Protein AF-A0ABD7AVU8-F1 (afdb_monomer)

Solvent-accessible surface area (backbone atoms only — not comparable to full-atom values): 19291 Å² total; per-residue (Å²): 114,74,69,58,55,59,54,58,74,68,56,84,76,61,72,74,58,66,81,68,59,53,64,67,57,52,52,51,48,46,52,51,54,51,50,52,52,50,52,49,51,51,55,48,56,57,57,68,72,51,60,75,71,64,66,65,77,50,61,70,54,58,58,52,52,50,51,51,48,51,49,51,50,49,52,47,54,50,46,51,51,51,51,50,52,53,51,53,50,51,53,48,51,52,51,52,51,51,50,53,50,52,53,48,51,54,52,49,52,53,51,52,51,52,50,52,52,52,51,53,51,50,54,50,51,52,52,49,52,52,51,49,53,51,49,50,53,48,49,53,53,48,53,52,62,74,65,59,68,50,74,69,57,50,52,51,51,51,50,50,53,48,52,53,48,53,51,48,52,52,50,51,52,50,49,51,51,50,50,52,52,52,50,52,53,51,53,51,50,52,50,52,51,49,52,54,49,52,52,50,50,53,51,49,52,53,50,50,52,51,50,51,53,52,51,51,56,49,50,52,54,50,51,53,52,50,53,52,50,50,52,51,54,51,50,50,51,52,51,50,52,49,53,52,49,54,50,51,51,52,51,50,53,52,53,52,50,54,51,51,51,52,49,51,53,50,52,50,51,52,50,54,53,49,51,54,51,50,52,52,52,49,50,54,49,49,56,50,50,49,56,48,49,55,50,51,51,53,49,49,51,52,52,50,54,51,49,51,52,51,51,51,53,53,50,52,54,50,52,55,50,51,55,50,52,56,54,55,60,60,57,60,69,71,63,75,81,71,88,74,92,89,89,84,84,88,89,87,85,135

Sequence (350 aa):
MSKVIAQLASTVPSEDLLAQIDIAEVYKKFHSTFKRLDDFKQVRDEHEQRSFLGRLFNHGELKNAQLDAQEVQAEFAKTLAQLMVISSLQAQQLTEQQGQLADQQKALDVKAEELAQQNILLEQHQAEIKHQAAHLRQYVTDLLKVQGLTDEHGEILISIAKEVMETRDSLLADFDNRMHQVQGVLDEQQQLLREVLDEQASSLEQRLTQLQQVVDSTLEKRLQTVEQGLLTTFNEQSSEATRQIERLDADLVLQAQQQEDKLRDLDRQLSELREVLTEQAQTLLNERNERQLERAEHQAGLHALRNEQSNGEIRLRREQRRLLVGLYGLALVFIGTIAGLTFWSHQSLF

Radius of gyration: 78.39 Å; Cα contacts (8 Å, |Δi|>4): 19; chains: 1; bounding box: 146×74×266 Å

Secondary structure (DSSP, 8-state):
-HHHHHHHTTS---HHHHTT--HHHHHHHHHHHHHHHHHHHHHHHHHHTS-TTHHHHTTTHHHHHHHHHHHHHHHHHHHHHHHHHHHHHHHHHHHHHHHHHHHHHHHHHHHHHHHHHHHHHHHHHHHHHHHHHHHHHHHHHHHHHHTT--HHHHHHHHHHHHHHHHHHHHHHHHHHHHHHHHHHHHHHHHHHHHHHHHHHHHHHHHHHHHHHHHHHHHHHHHHHHHHHHHHHHHHHHHHHHHHHHHHHHHHHHHHHHHHHHHHHHHHHHHHHHHHHHHHHHHHHHHHHHHHHHHHHHHHHHHHHHHHHHHHHHHHHHHHHHHHHHHHHHHHHHTTTTS--S---------

Mean predicted aligned error: 22.79 Å

Structure (mmCIF, N/CA/C/O backbone):
data_AF-A0ABD7AVU8-F1
#
_entry.id   AF-A0ABD7AVU8-F1
#
loop_
_atom_site.group_PDB
_atom_site.id
_atom_site.type_symbol
_atom_site.label_atom_id
_atom_site.label_alt_id
_atom_site.label_comp_id
_atom_site.label_asym_id
_atom_site.label_entity_id
_atom_site.label_seq_id
_atom_site.pdbx_PDB_ins_code
_atom_site.Cartn_x
_atom_site.Cartn_y
_atom_site.Cartn_z
_atom_site.occupancy
_atom_site.B_iso_or_equiv
_atom_site.auth_seq_id
_atom_site.auth_comp_id
_atom_site.auth_asym_id
_atom_site.auth_atom_id
_atom_site.pdbx_PDB_model_num
ATOM 1 N N . MET A 1 1 ? -9.215 -29.315 -13.220 1.00 35.41 1 MET A N 1
ATOM 2 C CA . MET A 1 1 ? -8.909 -28.334 -12.154 1.00 35.41 1 MET A CA 1
ATOM 3 C C . MET A 1 1 ? -9.826 -28.437 -10.927 1.00 35.41 1 MET A C 1
ATOM 5 O O . MET A 1 1 ? -9.307 -28.339 -9.831 1.00 35.41 1 MET A O 1
ATOM 9 N N . SER A 1 2 ? -11.129 -28.736 -11.050 1.00 34.84 2 SER A N 1
ATOM 10 C CA . SER A 1 2 ? -12.048 -28.855 -9.889 1.00 34.84 2 SER A CA 1
ATOM 11 C C . SER A 1 2 ? -11.735 -30.003 -8.895 1.00 34.84 2 SER A C 1
ATOM 13 O O . SER A 1 2 ? -11.853 -29.811 -7.690 1.00 34.84 2 SER A O 1
ATOM 15 N N . LYS A 1 3 ? -11.247 -31.169 -9.356 1.00 33.38 3 LYS A N 1
ATOM 16 C CA . LYS A 1 3 ? -10.899 -32.303 -8.465 1.00 33.38 3 LYS A CA 1
ATOM 17 C C . LYS A 1 3 ? -9.627 -32.101 -7.629 1.00 33.38 3 LYS A C 1
ATOM 19 O O . LYS A 1 3 ? -9.543 -32.629 -6.530 1.00 33.38 3 LYS A O 1
ATOM 24 N N . VAL A 1 4 ? -8.667 -31.326 -8.134 1.00 43.28 4 VAL A N 1
ATOM 25 C CA . VAL A 1 4 ? -7.399 -31.038 -7.435 1.00 43.28 4 VAL A CA 1
ATOM 26 C C . VAL A 1 4 ? -7.648 -30.071 -6.276 1.00 43.28 4 VAL A C 1
ATOM 28 O O . VAL A 1 4 ? -7.144 -30.281 -5.182 1.00 43.28 4 VAL A O 1
ATOM 31 N N . ILE A 1 5 ? -8.523 -29.083 -6.483 1.00 35.38 5 ILE A N 1
ATOM 32 C CA . ILE A 1 5 ? -8.966 -28.135 -5.451 1.00 35.38 5 ILE A CA 1
ATOM 33 C C . ILE A 1 5 ? -9.714 -28.856 -4.316 1.00 35.38 5 ILE A C 1
ATOM 35 O O . ILE A 1 5 ? -9.461 -28.587 -3.147 1.00 35.38 5 ILE A O 1
ATOM 39 N N . ALA A 1 6 ? -10.575 -29.824 -4.647 1.00 39.09 6 ALA A N 1
ATOM 40 C CA . ALA A 1 6 ? -11.287 -30.622 -3.647 1.00 39.09 6 ALA A CA 1
ATOM 41 C C . ALA A 1 6 ? -10.360 -31.565 -2.851 1.00 39.09 6 ALA A C 1
ATOM 43 O O . ALA A 1 6 ? -10.594 -31.793 -1.669 1.00 39.09 6 ALA A O 1
ATOM 44 N N . GLN A 1 7 ? -9.299 -32.096 -3.472 1.00 36.62 7 GLN A N 1
ATOM 45 C CA . GLN A 1 7 ? -8.315 -32.940 -2.781 1.00 36.62 7 GLN A CA 1
ATOM 46 C C . GLN A 1 7 ? -7.363 -32.132 -1.884 1.00 36.62 7 GLN A C 1
ATOM 48 O O . GLN A 1 7 ? -7.056 -32.591 -0.787 1.00 36.62 7 GLN A O 1
ATOM 53 N N . LEU A 1 8 ? -6.964 -30.917 -2.280 1.00 39.41 8 LEU A N 1
ATOM 54 C CA . LEU A 1 8 ? -6.152 -30.019 -1.441 1.00 39.41 8 LEU A CA 1
ATOM 55 C C . LEU A 1 8 ? -6.913 -29.450 -0.231 1.00 39.41 8 LEU A C 1
ATOM 57 O O . LEU A 1 8 ? -6.300 -29.193 0.798 1.00 39.41 8 LEU A O 1
ATOM 61 N N . ALA A 1 9 ? -8.239 -29.309 -0.310 1.00 40.34 9 ALA A N 1
ATOM 62 C CA . ALA A 1 9 ? -9.070 -28.916 0.834 1.00 40.34 9 ALA A CA 1
ATOM 63 C C . ALA A 1 9 ? -9.183 -30.014 1.916 1.00 40.34 9 ALA A C 1
ATOM 65 O O . ALA A 1 9 ? -9.577 -29.732 3.042 1.00 40.34 9 ALA A O 1
ATOM 66 N N . SER A 1 10 ? -8.849 -31.267 1.582 1.00 35.84 10 SER A N 1
ATOM 67 C CA . SER A 1 10 ? -8.925 -32.413 2.505 1.00 35.84 10 SER A CA 1
ATOM 68 C C . SER A 1 10 ? -7.608 -32.737 3.217 1.00 35.84 10 SER A C 1
ATOM 70 O O . SER A 1 10 ? -7.580 -33.565 4.126 1.00 35.84 10 SER A O 1
ATOM 72 N N . THR A 1 11 ? -6.508 -32.091 2.825 1.00 45.19 11 THR A N 1
ATOM 73 C CA . THR A 1 11 ? -5.216 -32.236 3.496 1.00 45.19 11 THR A CA 1
ATOM 74 C C . THR A 1 11 ? -5.101 -31.188 4.590 1.00 45.19 11 THR A C 1
ATOM 76 O O . THR A 1 11 ? -4.784 -30.038 4.305 1.00 45.19 11 THR A O 1
ATOM 79 N N . VAL A 1 12 ? -5.367 -31.600 5.831 1.00 43.44 12 VAL A N 1
ATOM 80 C CA . VAL A 1 12 ? -5.074 -30.827 7.046 1.00 43.44 12 VAL A CA 1
ATOM 81 C C . VAL A 1 12 ? -3.577 -30.485 7.048 1.00 43.44 12 VAL A C 1
ATOM 83 O O . VAL A 1 12 ? -2.760 -31.405 7.151 1.00 43.44 12 VAL A O 1
ATOM 86 N N . PRO A 1 13 ? -3.177 -29.211 6.896 1.00 45.66 13 PRO A N 1
ATOM 87 C CA . PRO A 1 13 ? -1.779 -28.823 7.009 1.00 45.66 13 PRO A CA 1
ATOM 88 C C . PRO A 1 13 ? -1.420 -28.727 8.497 1.00 45.66 13 PRO A C 1
ATOM 90 O O . PRO A 1 13 ? -2.152 -28.110 9.267 1.00 45.66 13 PRO A O 1
ATOM 93 N N . SER A 1 14 ? -0.307 -29.343 8.904 1.00 42.12 14 SER A N 1
ATOM 94 C CA . SER A 1 14 ? 0.204 -29.294 10.281 1.00 42.12 14 SER A CA 1
ATOM 95 C C . SER A 1 14 ? 0.374 -27.858 10.792 1.00 42.12 14 SER A C 1
ATOM 97 O O . SER A 1 14 ? 0.870 -27.000 10.061 1.00 42.12 14 SER A O 1
ATOM 99 N N . GLU A 1 15 ? 0.052 -27.632 12.072 1.00 45.06 15 GLU A N 1
ATOM 100 C CA . GLU A 1 15 ? 0.257 -26.371 12.814 1.00 45.06 15 GLU A CA 1
ATOM 101 C C . GLU A 1 15 ? 1.676 -25.782 12.676 1.00 45.06 15 GLU A C 1
ATOM 103 O O . GLU A 1 15 ? 1.845 -24.567 12.721 1.00 45.06 15 GLU A O 1
ATOM 108 N N . ASP A 1 16 ? 2.691 -26.604 12.390 1.00 42.06 16 ASP A N 1
ATOM 109 C CA . ASP A 1 16 ? 4.067 -26.151 12.133 1.00 42.06 16 ASP A CA 1
ATOM 110 C C . ASP A 1 16 ? 4.231 -25.304 10.855 1.00 42.06 16 ASP A C 1
ATOM 112 O O . ASP A 1 16 ? 5.116 -24.449 10.790 1.00 42.06 16 ASP A O 1
ATOM 116 N N . LEU A 1 17 ? 3.377 -25.480 9.838 1.00 48.22 17 LEU A N 1
ATOM 117 C CA . LEU A 1 17 ? 3.395 -24.624 8.642 1.00 48.22 17 LEU A CA 1
ATOM 118 C C . LEU A 1 17 ? 2.785 -23.242 8.920 1.00 48.22 17 LEU A C 1
ATOM 120 O O . LEU A 1 17 ? 3.141 -22.273 8.254 1.00 48.22 17 LEU A O 1
ATOM 124 N N . LEU A 1 18 ? 1.904 -23.130 9.918 1.00 46.22 18 LEU A N 1
ATOM 125 C CA . LEU A 1 18 ? 1.225 -21.884 10.288 1.00 46.22 18 LEU A CA 1
ATOM 126 C C . LEU A 1 18 ? 2.155 -20.897 11.005 1.00 46.22 18 LEU A C 1
ATOM 128 O O . LEU A 1 18 ? 2.005 -19.691 10.831 1.00 46.22 18 LEU A O 1
ATOM 132 N N . ALA A 1 19 ? 3.156 -21.384 11.742 1.00 50.34 19 ALA A N 1
ATOM 133 C CA . ALA A 1 19 ? 4.154 -20.527 12.386 1.00 50.34 19 ALA A CA 1
ATOM 134 C C . ALA A 1 19 ? 5.202 -19.957 11.406 1.00 50.34 19 ALA A C 1
ATOM 136 O O . ALA A 1 19 ? 5.895 -18.997 11.738 1.00 50.34 19 ALA A O 1
ATOM 137 N N . GLN A 1 20 ? 5.332 -20.540 10.206 1.00 45.62 20 GLN A N 1
ATOM 138 C CA . GLN A 1 20 ? 6.359 -20.177 9.217 1.00 45.62 20 GLN A CA 1
ATOM 139 C C . GLN A 1 20 ? 5.843 -19.390 8.009 1.00 45.62 20 GLN A C 1
ATOM 141 O O . GLN A 1 20 ? 6.649 -18.894 7.221 1.00 45.62 20 GLN A O 1
ATOM 146 N N . ILE A 1 21 ? 4.529 -19.264 7.828 1.00 50.44 21 ILE A N 1
ATOM 147 C CA . ILE A 1 21 ? 3.968 -18.513 6.702 1.00 50.44 21 ILE A CA 1
ATOM 148 C C . ILE A 1 21 ? 3.749 -17.064 7.143 1.00 50.44 21 ILE A C 1
ATOM 150 O O . ILE A 1 21 ? 2.691 -16.697 7.647 1.00 50.44 21 ILE A O 1
ATOM 154 N N . ASP A 1 22 ? 4.762 -16.223 6.929 1.00 51.12 22 ASP A N 1
ATOM 155 C CA . ASP A 1 22 ? 4.611 -14.774 7.039 1.00 51.12 22 ASP A CA 1
ATOM 156 C C . ASP A 1 22 ? 3.707 -14.280 5.895 1.00 51.12 22 ASP A C 1
ATOM 158 O O . ASP A 1 22 ? 4.103 -14.190 4.729 1.00 51.12 22 ASP A O 1
ATOM 162 N N . ILE A 1 23 ? 2.447 -13.989 6.229 1.00 52.22 23 ILE A N 1
ATOM 163 C CA . ILE A 1 23 ? 1.424 -13.504 5.294 1.00 52.22 23 ILE A CA 1
ATOM 164 C C . ILE A 1 23 ? 1.901 -12.220 4.597 1.00 52.22 23 ILE A C 1
ATOM 166 O O . ILE A 1 23 ? 1.627 -12.034 3.408 1.00 52.22 23 ILE A O 1
ATOM 170 N N . ALA A 1 24 ? 2.674 -11.367 5.280 1.00 51.75 24 ALA A N 1
ATOM 171 C CA . ALA A 1 24 ? 3.245 -10.168 4.675 1.00 51.75 24 ALA A CA 1
ATOM 172 C C . ALA A 1 24 ? 4.315 -10.521 3.631 1.00 51.75 24 ALA A C 1
ATOM 174 O O . ALA A 1 24 ? 4.374 -9.898 2.567 1.00 51.75 24 ALA A O 1
ATOM 175 N N . GLU A 1 25 ? 5.122 -11.554 3.882 1.00 52.53 25 GLU A N 1
ATOM 176 C CA . GLU A 1 25 ? 6.113 -12.056 2.930 1.00 52.53 25 GLU A CA 1
ATOM 177 C C . GLU A 1 25 ? 5.455 -12.707 1.705 1.00 52.53 25 GLU A C 1
ATOM 179 O O . GLU A 1 25 ? 5.903 -12.484 0.579 1.00 52.53 25 GLU A O 1
ATOM 184 N N . VAL A 1 26 ? 4.360 -13.449 1.886 1.00 53.44 26 VAL A N 1
ATOM 185 C CA . VAL A 1 26 ? 3.604 -14.059 0.779 1.00 53.44 26 VAL A CA 1
ATOM 186 C C . VAL A 1 26 ? 2.934 -12.996 -0.094 1.00 53.44 26 VAL A C 1
ATOM 188 O O . VAL A 1 26 ? 3.042 -13.068 -1.319 1.00 53.44 26 VAL A O 1
ATOM 191 N N . TYR A 1 27 ? 2.324 -11.962 0.495 1.00 51.47 27 TYR A N 1
ATOM 192 C CA . TYR A 1 27 ? 1.775 -10.824 -0.257 1.00 51.47 27 TYR A CA 1
ATOM 193 C C . TYR A 1 27 ? 2.862 -10.039 -0.994 1.00 51.47 27 TYR A C 1
ATOM 195 O O . TYR A 1 27 ? 2.684 -9.657 -2.152 1.00 51.47 27 TYR A O 1
ATOM 203 N N . LYS A 1 28 ? 4.014 -9.831 -0.351 1.00 55.25 28 LYS A N 1
ATOM 204 C CA . LYS A 1 28 ? 5.165 -9.154 -0.954 1.00 55.25 28 LYS A CA 1
ATOM 205 C C . LYS A 1 28 ? 5.745 -9.961 -2.115 1.00 55.25 28 LYS A C 1
ATOM 207 O O . LYS A 1 28 ? 6.042 -9.379 -3.157 1.00 55.25 28 LYS A O 1
ATOM 212 N N . LYS A 1 29 ? 5.846 -11.287 -1.972 1.00 52.75 29 LYS A N 1
ATOM 213 C CA . LYS A 1 29 ? 6.255 -12.197 -3.050 1.00 52.75 29 LYS A CA 1
ATOM 214 C C . LYS A 1 29 ? 5.244 -12.176 -4.188 1.00 52.75 29 LYS A C 1
ATOM 216 O O . LYS A 1 29 ? 5.649 -11.890 -5.305 1.00 52.75 29 LYS A O 1
ATOM 221 N N . PHE A 1 30 ? 3.948 -12.323 -3.916 1.00 50.81 30 PHE A N 1
ATOM 222 C CA . PHE A 1 30 ? 2.895 -12.237 -4.933 1.00 50.81 30 PHE A CA 1
ATOM 223 C C . PHE A 1 30 ? 2.924 -10.909 -5.703 1.00 50.81 30 PHE A C 1
ATOM 225 O O . PHE A 1 30 ? 2.905 -10.911 -6.930 1.00 50.81 30 PHE A O 1
ATOM 232 N N . HIS A 1 31 ? 3.051 -9.776 -5.007 1.00 52.38 31 HIS A N 1
ATOM 233 C CA . HIS A 1 31 ? 3.161 -8.465 -5.648 1.00 52.38 31 HIS A CA 1
ATOM 234 C C . HIS A 1 31 ? 4.441 -8.339 -6.487 1.00 52.38 31 HIS A C 1
ATOM 236 O O . HIS A 1 31 ? 4.402 -7.810 -7.596 1.00 52.38 31 HIS A O 1
ATOM 242 N N . SER A 1 32 ? 5.568 -8.867 -5.999 1.00 55.66 32 SER A N 1
ATOM 243 C CA . SER A 1 32 ? 6.827 -8.870 -6.751 1.00 55.66 32 SER A CA 1
ATOM 244 C C . SER A 1 32 ? 6.763 -9.747 -8.004 1.00 55.66 32 SER A C 1
ATOM 246 O O . SER A 1 32 ? 7.198 -9.313 -9.066 1.00 55.66 32 SER A O 1
ATOM 248 N N . THR A 1 33 ? 6.154 -10.933 -7.921 1.00 53.00 33 THR A N 1
ATOM 249 C CA . THR A 1 33 ? 5.967 -11.846 -9.055 1.00 53.00 33 THR A CA 1
ATOM 250 C C . THR A 1 33 ? 4.950 -11.283 -10.051 1.00 53.00 33 THR A C 1
ATOM 252 O O . THR A 1 33 ? 5.148 -11.417 -11.253 1.00 53.00 33 THR A O 1
ATOM 255 N N . PHE A 1 34 ? 3.905 -10.590 -9.581 1.00 49.44 34 PHE A N 1
ATOM 256 C CA . PHE A 1 34 ? 2.935 -9.894 -10.433 1.00 49.44 34 PHE A CA 1
ATOM 257 C C . PHE A 1 34 ? 3.574 -8.729 -11.193 1.00 49.44 34 PHE A C 1
ATOM 259 O O . PHE A 1 34 ? 3.367 -8.602 -12.395 1.00 49.44 34 PHE A O 1
ATOM 266 N N . LYS A 1 35 ? 4.406 -7.925 -10.521 1.00 56.16 35 LYS A N 1
ATOM 267 C CA . LYS A 1 35 ? 5.162 -6.843 -11.161 1.00 56.16 35 LYS A CA 1
ATOM 268 C C . LYS A 1 35 ? 6.133 -7.383 -12.212 1.00 56.16 35 LYS A C 1
ATOM 270 O O . LYS A 1 35 ? 6.160 -6.885 -13.325 1.00 56.16 35 LYS A O 1
ATOM 275 N N . ARG A 1 36 ? 6.831 -8.478 -11.899 1.00 55.94 36 ARG A N 1
ATOM 276 C CA . ARG A 1 36 ? 7.729 -9.165 -12.838 1.00 55.94 36 ARG A CA 1
ATOM 277 C C . ARG A 1 36 ? 6.974 -9.713 -14.057 1.00 55.94 36 ARG A C 1
ATOM 279 O O . ARG A 1 36 ? 7.484 -9.658 -15.167 1.00 55.94 36 ARG A O 1
ATOM 286 N N . LEU A 1 37 ? 5.752 -10.215 -13.870 1.00 51.69 37 LEU A N 1
ATOM 287 C CA . LEU A 1 37 ? 4.875 -10.665 -14.957 1.00 51.69 37 LEU A CA 1
ATOM 288 C C . LEU A 1 37 ? 4.395 -9.499 -15.842 1.00 51.69 37 LEU A C 1
ATOM 290 O O . LEU A 1 37 ? 4.233 -9.671 -17.050 1.00 51.69 37 LEU A O 1
ATOM 294 N N . ASP A 1 38 ? 4.172 -8.328 -15.247 1.00 49.97 38 ASP A N 1
ATOM 295 C CA . ASP A 1 38 ? 3.831 -7.098 -15.965 1.00 49.97 38 ASP A CA 1
ATOM 296 C C . ASP A 1 38 ? 5.031 -6.585 -16.779 1.00 49.97 38 ASP A C 1
ATOM 298 O O . ASP A 1 38 ? 4.896 -6.317 -17.973 1.00 49.97 38 ASP A O 1
ATOM 302 N N . ASP A 1 39 ? 6.233 -6.620 -16.192 1.00 56.25 39 ASP A N 1
ATOM 303 C CA . ASP A 1 39 ? 7.495 -6.337 -16.886 1.00 56.25 39 ASP A CA 1
ATOM 304 C C . ASP A 1 39 ? 7.705 -7.309 -18.074 1.00 56.25 39 ASP A C 1
ATOM 306 O O . ASP A 1 39 ? 8.131 -6.907 -19.156 1.00 56.25 39 ASP A O 1
ATOM 310 N N . PHE A 1 40 ? 7.323 -8.588 -17.938 1.00 54.50 40 PHE A N 1
ATOM 311 C CA . PHE A 1 40 ? 7.353 -9.563 -19.041 1.00 54.50 40 PHE A CA 1
ATOM 312 C C . PHE A 1 40 ? 6.345 -9.261 -20.158 1.00 54.50 40 PHE A C 1
ATOM 314 O O . PHE A 1 40 ? 6.651 -9.486 -21.332 1.00 54.50 40 PHE A O 1
ATOM 321 N N . LYS A 1 41 ? 5.147 -8.756 -19.831 1.00 53.88 41 LYS A N 1
ATOM 322 C CA . LYS A 1 41 ? 4.196 -8.282 -20.850 1.00 53.88 41 LYS A CA 1
ATOM 323 C C . LYS A 1 41 ? 4.753 -7.075 -21.594 1.00 53.88 41 LYS A C 1
ATOM 325 O O . LYS A 1 41 ? 4.667 -7.049 -22.816 1.00 53.88 41 LYS A O 1
ATOM 330 N N . GLN A 1 42 ? 5.377 -6.143 -20.881 1.00 54.00 42 GLN A N 1
ATOM 331 C CA . GLN A 1 42 ? 6.008 -4.965 -21.468 1.00 54.00 42 GLN A CA 1
ATOM 332 C C . GLN A 1 42 ? 7.144 -5.346 -22.433 1.00 54.00 42 GLN A C 1
ATOM 334 O O . GLN A 1 42 ? 7.163 -4.885 -23.572 1.00 54.00 42 GLN A O 1
ATOM 339 N N . VAL A 1 43 ? 8.028 -6.267 -22.034 1.00 54.84 43 VAL A N 1
ATOM 340 C CA . VAL A 1 43 ? 9.119 -6.776 -22.889 1.00 54.84 43 VAL A CA 1
ATOM 341 C C . VAL A 1 43 ? 8.585 -7.535 -24.109 1.00 54.84 43 VAL A C 1
ATOM 343 O O . VAL A 1 43 ? 9.143 -7.435 -25.202 1.00 54.84 43 VAL A O 1
ATOM 346 N N . ARG A 1 44 ? 7.486 -8.284 -23.961 1.00 51.97 44 ARG A N 1
ATOM 347 C CA . ARG A 1 44 ? 6.829 -8.983 -25.076 1.00 51.97 44 ARG A CA 1
ATOM 348 C C . ARG A 1 44 ? 6.197 -8.005 -26.068 1.00 51.97 44 ARG A C 1
ATOM 350 O O . ARG A 1 44 ? 6.362 -8.189 -27.272 1.00 51.97 44 ARG A O 1
ATOM 357 N N . ASP A 1 45 ? 5.509 -6.982 -25.580 1.00 53.06 45 ASP A N 1
ATOM 358 C CA . ASP A 1 45 ? 4.853 -5.980 -26.419 1.00 53.06 45 ASP A CA 1
ATOM 359 C C . ASP A 1 45 ? 5.906 -5.114 -27.160 1.00 53.06 45 ASP A C 1
ATOM 361 O O . ASP A 1 45 ? 5.731 -4.796 -28.338 1.00 53.06 45 ASP A O 1
ATOM 365 N N . GLU A 1 46 ? 7.071 -4.852 -26.549 1.00 55.72 46 GLU A N 1
ATOM 366 C CA . GLU A 1 46 ? 8.251 -4.283 -27.228 1.00 55.72 46 GLU A CA 1
ATOM 367 C C . GLU A 1 46 ? 8.854 -5.230 -28.284 1.00 55.72 46 GLU A C 1
ATOM 369 O O . GLU A 1 46 ? 9.333 -4.786 -29.332 1.00 55.72 46 GLU A O 1
ATOM 374 N N . HIS A 1 47 ? 8.816 -6.545 -28.051 1.00 52.62 47 HIS A N 1
ATOM 375 C CA . HIS A 1 47 ? 9.276 -7.555 -29.009 1.00 52.62 47 HIS A CA 1
ATOM 376 C C . HIS A 1 47 ? 8.335 -7.713 -30.218 1.00 52.62 47 HIS A C 1
ATOM 378 O O . HIS A 1 47 ? 8.800 -7.980 -31.333 1.00 52.62 47 HIS A O 1
ATOM 384 N N . GLU A 1 48 ? 7.024 -7.536 -30.032 1.00 50.78 48 GLU A N 1
ATOM 385 C CA . GLU A 1 48 ? 6.031 -7.547 -31.115 1.00 50.78 48 GLU A CA 1
ATOM 386 C C . GLU A 1 48 ? 6.143 -6.309 -32.018 1.00 50.78 48 GLU A C 1
ATOM 388 O O . GLU A 1 48 ? 5.960 -6.425 -33.236 1.00 50.78 48 GLU A O 1
ATOM 393 N N . GLN A 1 49 ? 6.548 -5.164 -31.458 1.00 53.12 49 GLN A N 1
ATOM 394 C CA . GLN A 1 49 ? 6.762 -3.911 -32.194 1.00 53.12 49 GLN A CA 1
ATOM 395 C C . GLN A 1 49 ? 8.052 -3.872 -33.038 1.00 53.12 49 GLN A C 1
ATOM 397 O O . GLN A 1 49 ? 8.240 -2.949 -33.834 1.00 53.12 49 GLN A O 1
ATOM 402 N N . ARG A 1 50 ? 8.943 -4.868 -32.934 1.00 53.72 50 ARG A N 1
ATOM 403 C CA . ARG A 1 50 ? 10.202 -4.905 -33.704 1.00 53.72 50 ARG A CA 1
ATOM 404 C C . ARG A 1 50 ? 10.032 -5.486 -35.112 1.00 53.72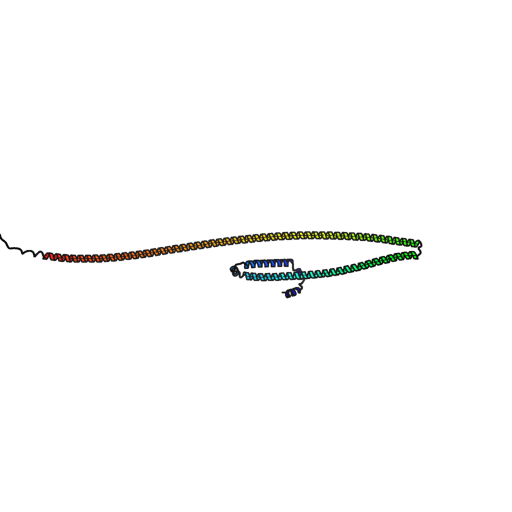 50 ARG A C 1
ATOM 406 O O . ARG A 1 50 ? 9.302 -6.450 -35.351 1.00 53.72 50 ARG A O 1
ATOM 413 N N . SER A 1 51 ? 10.768 -4.906 -36.062 1.00 47.81 51 SER A N 1
ATOM 414 C CA . SER A 1 51 ? 10.754 -5.309 -37.473 1.00 47.81 51 SER A CA 1
ATOM 415 C C . SER A 1 51 ? 11.293 -6.735 -37.684 1.00 47.81 51 SER A C 1
ATOM 417 O O . SER A 1 51 ? 12.156 -7.213 -36.947 1.00 47.81 51 SER A O 1
ATOM 419 N N . PHE A 1 52 ? 10.784 -7.420 -38.715 1.00 45.75 52 PHE A N 1
ATOM 420 C CA . PHE A 1 52 ? 10.943 -8.861 -38.991 1.00 45.75 52 PHE A CA 1
ATOM 421 C C . PHE A 1 52 ? 12.390 -9.391 -38.922 1.00 45.75 52 PHE A C 1
ATOM 423 O O . PHE A 1 52 ? 12.604 -10.509 -38.462 1.00 45.75 52 PHE A O 1
ATOM 430 N N . LEU A 1 53 ? 13.384 -8.585 -39.306 1.00 47.81 53 LEU A N 1
ATOM 431 C CA . LEU A 1 53 ? 14.801 -8.970 -39.297 1.00 47.81 53 LEU A CA 1
ATOM 432 C C . LEU A 1 53 ? 15.406 -9.063 -37.884 1.00 47.81 53 LEU A C 1
ATOM 434 O O . LEU A 1 53 ? 16.249 -9.923 -37.641 1.00 47.81 53 LEU A O 1
ATOM 438 N N . GLY A 1 54 ? 14.925 -8.259 -36.929 1.00 50.38 54 GLY A N 1
ATOM 439 C CA . GLY A 1 54 ? 15.352 -8.338 -35.525 1.00 50.38 54 GLY A CA 1
ATOM 440 C C . GLY A 1 54 ? 14.869 -9.611 -34.821 1.00 50.38 54 GLY A C 1
ATOM 441 O O . GLY A 1 54 ? 15.513 -10.094 -33.896 1.00 50.38 54 GLY A O 1
ATOM 442 N N . ARG A 1 55 ? 13.773 -10.213 -35.306 1.00 55.78 55 ARG A N 1
ATOM 443 C CA . ARG A 1 55 ? 13.220 -11.472 -34.776 1.00 55.78 55 ARG A CA 1
ATOM 444 C C . ARG A 1 55 ? 14.017 -12.715 -35.193 1.00 55.78 55 ARG A C 1
ATOM 446 O O . ARG A 1 55 ? 13.914 -13.745 -34.531 1.00 55.78 55 ARG A O 1
ATOM 453 N N . LEU A 1 56 ? 14.803 -12.634 -36.269 1.00 51.06 56 LEU A N 1
ATOM 454 C CA . LEU A 1 56 ? 15.553 -13.773 -36.811 1.00 51.06 56 LEU A CA 1
ATOM 455 C C . LEU A 1 56 ? 16.932 -13.948 -36.149 1.00 51.06 56 LEU A C 1
ATOM 457 O O . LEU A 1 56 ? 17.376 -15.076 -35.956 1.00 51.06 56 LEU A O 1
ATOM 461 N N . PHE A 1 57 ? 17.593 -12.847 -35.776 1.00 52.91 57 PHE A N 1
ATOM 462 C CA . PHE A 1 57 ? 18.944 -12.873 -35.199 1.00 52.91 57 PHE A CA 1
ATOM 463 C C . PHE A 1 57 ? 18.977 -13.238 -33.703 1.00 52.91 57 PHE A C 1
ATOM 465 O O . PHE A 1 57 ? 19.930 -13.874 -33.261 1.00 52.91 57 PHE A O 1
ATOM 472 N N . ASN A 1 58 ? 17.913 -12.953 -32.941 1.00 51.84 58 ASN A N 1
ATOM 473 C CA . ASN A 1 58 ? 17.854 -13.201 -31.488 1.00 51.84 58 ASN A CA 1
ATOM 474 C C . ASN A 1 58 ? 17.144 -14.514 -31.101 1.00 51.84 58 ASN A C 1
ATOM 476 O O . ASN A 1 58 ? 16.532 -14.632 -30.040 1.00 51.84 58 ASN A O 1
ATOM 480 N N . HIS A 1 59 ? 17.240 -15.548 -31.941 1.00 45.19 59 HIS A N 1
ATOM 481 C CA . HIS A 1 59 ? 16.576 -16.841 -31.714 1.00 45.19 59 HIS A CA 1
ATOM 482 C C . HIS A 1 59 ? 17.027 -17.569 -30.421 1.00 45.19 59 HIS A C 1
ATOM 484 O O . HIS A 1 59 ? 16.330 -18.461 -29.941 1.00 45.19 59 HIS A O 1
ATOM 490 N N . GLY A 1 60 ? 18.167 -17.179 -29.833 1.00 48.25 60 GLY A N 1
ATOM 491 C CA . GLY A 1 60 ? 18.660 -17.694 -28.548 1.00 48.25 60 GLY A CA 1
ATOM 492 C C . GLY A 1 60 ? 17.996 -17.078 -27.307 1.00 48.25 60 GLY A C 1
ATOM 493 O O . GLY A 1 60 ? 17.852 -17.766 -26.298 1.00 48.25 60 GLY A O 1
ATOM 494 N N . GLU A 1 61 ? 17.527 -15.827 -27.380 1.00 49.41 61 GLU A N 1
ATOM 495 C CA . GLU A 1 61 ? 16.872 -15.132 -26.255 1.00 49.41 61 GLU A CA 1
ATOM 496 C C . GLU A 1 61 ? 15.447 -15.638 -26.018 1.00 49.41 61 GLU A C 1
ATOM 498 O O . GLU A 1 61 ? 15.012 -15.730 -24.877 1.00 49.41 61 GLU A O 1
ATOM 503 N N . LEU A 1 62 ? 14.748 -16.081 -27.069 1.00 48.38 62 LEU A N 1
ATOM 504 C CA . LEU A 1 62 ? 13.408 -16.676 -26.967 1.00 48.38 62 LEU A CA 1
ATOM 505 C C . LEU A 1 62 ? 13.389 -17.982 -26.164 1.00 48.38 62 LEU A C 1
ATOM 507 O O . LEU A 1 62 ? 12.393 -18.278 -25.510 1.00 48.38 62 LEU A O 1
ATOM 511 N N . LYS A 1 63 ? 14.479 -18.758 -26.188 1.00 47.81 63 LYS A N 1
ATOM 512 C CA . LYS A 1 63 ? 14.580 -20.024 -25.448 1.00 47.81 63 LYS A CA 1
ATOM 513 C C . LYS A 1 63 ? 14.842 -19.793 -23.957 1.00 47.81 63 LYS A C 1
ATOM 515 O O . LYS A 1 63 ? 14.284 -20.509 -23.133 1.00 47.81 63 LYS A O 1
ATOM 520 N N . ASN A 1 64 ? 15.628 -18.767 -23.628 1.00 50.09 64 ASN A N 1
ATOM 521 C CA . ASN A 1 64 ? 15.866 -18.339 -22.248 1.00 50.09 64 ASN A CA 1
ATOM 522 C C . ASN A 1 64 ? 14.643 -17.609 -21.673 1.00 50.09 64 ASN A C 1
ATOM 524 O O . ASN A 1 64 ? 14.218 -17.928 -20.573 1.00 50.09 64 ASN A O 1
ATOM 528 N N . ALA A 1 65 ? 13.988 -16.745 -22.454 1.00 50.12 65 ALA A N 1
ATOM 529 C CA . ALA A 1 65 ? 12.739 -16.094 -22.064 1.00 50.12 65 ALA A CA 1
ATOM 530 C C . ALA A 1 65 ? 11.562 -17.081 -21.933 1.00 50.12 65 ALA A C 1
ATOM 532 O O . ALA A 1 65 ? 10.688 -16.876 -21.099 1.00 50.12 65 ALA A O 1
ATOM 533 N N . GLN A 1 66 ? 11.526 -18.172 -22.715 1.00 44.69 66 GLN A N 1
ATOM 534 C CA . GLN A 1 66 ? 10.556 -19.261 -22.518 1.00 44.69 66 GLN A CA 1
ATOM 535 C C . GLN A 1 66 ? 10.829 -20.078 -21.251 1.00 44.69 66 GLN A C 1
ATOM 537 O O . GLN A 1 66 ? 9.869 -20.487 -20.598 1.00 44.69 66 GLN A O 1
ATOM 542 N N . LEU A 1 67 ? 12.099 -20.323 -20.907 1.00 43.94 67 LEU A N 1
ATOM 543 C CA . LEU A 1 67 ? 12.470 -20.995 -19.658 1.00 43.94 67 LEU A CA 1
ATOM 544 C C . LEU A 1 67 ? 12.116 -20.121 -18.445 1.00 43.94 67 LEU A C 1
ATOM 546 O O . LEU A 1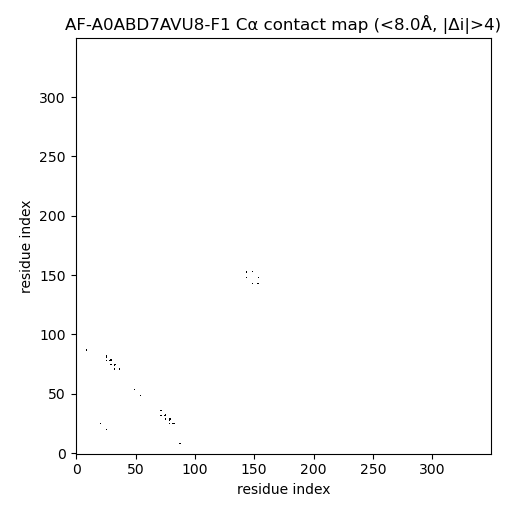 67 ? 11.442 -20.597 -17.535 1.00 43.94 67 LEU A O 1
ATOM 550 N N . ASP A 1 68 ? 12.454 -18.831 -18.499 1.00 49.00 68 ASP A N 1
ATOM 551 C CA . ASP A 1 68 ? 12.115 -17.850 -17.464 1.00 49.00 68 ASP A CA 1
ATOM 552 C C . ASP A 1 68 ? 10.597 -17.642 -17.345 1.00 49.00 68 ASP A C 1
ATOM 554 O O . ASP A 1 68 ? 10.072 -17.522 -16.242 1.00 49.00 68 ASP A O 1
ATOM 558 N N . ALA A 1 69 ? 9.844 -17.654 -18.452 1.00 53.66 69 ALA A N 1
ATOM 559 C CA . ALA A 1 69 ? 8.384 -17.562 -18.413 1.00 53.66 69 ALA A CA 1
ATOM 560 C C . ALA A 1 69 ? 7.734 -18.807 -17.786 1.00 53.66 69 ALA A C 1
ATOM 562 O O . ALA A 1 69 ? 6.743 -18.674 -17.068 1.00 53.66 69 ALA A O 1
ATOM 563 N N . GLN A 1 70 ? 8.279 -20.008 -18.020 1.00 51.66 70 GLN A N 1
ATOM 564 C CA . GLN A 1 70 ? 7.819 -21.233 -17.353 1.00 51.66 70 GLN A CA 1
ATOM 565 C C . GLN A 1 70 ? 8.151 -21.228 -15.856 1.00 51.66 70 GLN A C 1
ATOM 567 O O . GLN A 1 70 ? 7.324 -21.661 -15.052 1.00 51.66 70 GLN A O 1
ATOM 572 N N . GLU A 1 71 ? 9.311 -20.697 -15.473 1.00 54.25 71 GLU A N 1
ATOM 573 C CA . GLU A 1 71 ? 9.712 -20.525 -14.075 1.00 54.25 71 GLU A CA 1
ATOM 574 C C . GLU A 1 71 ? 8.818 -19.500 -13.360 1.00 54.25 71 GLU A C 1
ATOM 576 O O . GLU A 1 71 ? 8.226 -19.811 -12.326 1.00 54.25 71 GLU A O 1
ATOM 581 N N . VAL A 1 72 ? 8.580 -18.337 -13.969 1.00 56.38 72 VAL A N 1
ATOM 582 C CA . VAL A 1 72 ? 7.666 -17.305 -13.449 1.00 56.38 72 VAL A CA 1
ATOM 583 C C . VAL A 1 72 ? 6.219 -17.803 -13.391 1.00 56.38 72 VAL A C 1
ATOM 585 O O . VAL A 1 72 ? 5.502 -17.514 -12.434 1.00 56.38 72 VAL A O 1
ATOM 588 N N . GLN A 1 73 ? 5.770 -18.598 -14.366 1.00 48.56 73 GLN A N 1
ATOM 589 C CA . GLN A 1 73 ? 4.438 -19.207 -14.346 1.00 48.56 73 GLN A CA 1
ATOM 590 C C . GLN A 1 73 ? 4.303 -20.260 -13.233 1.00 48.56 73 GLN A C 1
ATOM 592 O O . GLN A 1 73 ? 3.245 -20.350 -12.603 1.00 48.56 73 GLN A O 1
ATOM 597 N N . ALA A 1 74 ? 5.358 -21.029 -12.953 1.00 55.88 74 ALA A N 1
ATOM 598 C CA . ALA A 1 74 ? 5.394 -21.971 -11.838 1.00 55.88 74 ALA A CA 1
ATOM 599 C C . ALA A 1 74 ? 5.419 -21.249 -10.478 1.00 55.88 74 ALA A C 1
ATOM 601 O O . ALA A 1 74 ? 4.688 -21.637 -9.563 1.00 55.88 74 ALA A O 1
ATOM 602 N N . GLU A 1 75 ? 6.184 -20.162 -10.351 1.00 52.75 75 GLU A N 1
ATOM 603 C CA . GLU A 1 75 ? 6.181 -19.289 -9.171 1.00 52.75 75 GLU A CA 1
ATOM 604 C C . GLU A 1 75 ? 4.812 -18.623 -8.951 1.00 52.75 75 GLU A C 1
ATOM 606 O O . GLU A 1 75 ? 4.322 -18.558 -7.819 1.00 52.75 75 GLU A O 1
ATOM 611 N N . PHE A 1 76 ? 4.135 -18.199 -10.022 1.00 53.88 76 PHE A N 1
ATOM 612 C CA . PHE A 1 76 ? 2.781 -17.646 -9.956 1.00 53.88 76 PHE A CA 1
ATOM 613 C C . PHE A 1 76 ? 1.750 -18.698 -9.531 1.00 53.88 76 PHE A C 1
ATOM 615 O O . PHE A 1 76 ? 0.932 -18.453 -8.649 1.00 53.88 76 PHE A O 1
ATOM 622 N N . ALA A 1 77 ? 1.810 -19.907 -10.095 1.00 53.12 77 ALA A N 1
ATOM 623 C CA . ALA A 1 77 ? 0.939 -21.006 -9.683 1.00 53.12 77 ALA A CA 1
ATOM 624 C C . ALA A 1 77 ? 1.157 -21.386 -8.208 1.00 53.12 77 ALA A C 1
ATOM 626 O O . ALA A 1 77 ? 0.194 -21.646 -7.486 1.00 53.12 77 ALA A O 1
ATOM 627 N N . LYS A 1 78 ? 2.411 -21.367 -7.739 1.00 54.12 78 LYS A N 1
ATOM 628 C CA . LYS A 1 78 ? 2.778 -21.635 -6.343 1.00 54.12 78 LYS A CA 1
ATOM 629 C C . LYS A 1 78 ? 2.251 -20.561 -5.390 1.00 54.12 78 LYS A C 1
ATOM 631 O O . LYS A 1 78 ? 1.673 -20.900 -4.362 1.00 54.12 78 LYS A O 1
ATOM 636 N N . THR A 1 79 ? 2.417 -19.284 -5.724 1.00 56.97 79 THR A N 1
ATOM 637 C CA . THR A 1 79 ? 1.918 -18.162 -4.906 1.00 56.97 79 THR A CA 1
ATOM 638 C C . THR A 1 79 ? 0.392 -18.081 -4.906 1.00 56.97 79 THR A C 1
ATOM 640 O O . THR A 1 79 ? -0.208 -17.852 -3.859 1.00 56.97 79 THR A O 1
ATOM 643 N N . LEU A 1 80 ? -0.257 -18.362 -6.038 1.00 53.06 80 LEU A N 1
ATOM 644 C CA . LEU A 1 80 ? -1.713 -18.471 -6.127 1.00 53.06 80 LEU A CA 1
ATOM 645 C C . LEU A 1 80 ? -2.246 -19.648 -5.297 1.00 53.06 80 LEU A C 1
ATOM 647 O O . LEU A 1 80 ? -3.241 -19.495 -4.594 1.00 53.06 80 LEU A O 1
ATOM 651 N N . ALA A 1 81 ? -1.559 -20.794 -5.305 1.00 50.94 81 ALA A N 1
ATOM 652 C CA . ALA A 1 81 ? -1.886 -21.915 -4.427 1.00 50.94 81 ALA A CA 1
ATOM 653 C C . ALA A 1 81 ? -1.704 -21.555 -2.941 1.00 50.94 81 ALA A C 1
ATOM 655 O O . ALA A 1 81 ? -2.561 -21.888 -2.127 1.00 50.94 81 ALA A O 1
ATOM 656 N N . GLN A 1 82 ? -0.640 -20.827 -2.584 1.00 54.47 82 GLN A N 1
ATOM 657 C CA . GLN A 1 82 ? -0.416 -20.347 -1.214 1.00 54.47 82 GLN A CA 1
ATOM 658 C C . GLN A 1 82 ? -1.512 -19.376 -0.754 1.00 54.47 82 GLN A C 1
ATOM 660 O O . GLN A 1 82 ? -2.053 -19.545 0.335 1.00 54.47 82 GLN A O 1
ATOM 665 N N . LEU A 1 83 ? -1.906 -18.413 -1.592 1.00 59.38 83 LEU A N 1
ATOM 666 C CA . LEU A 1 83 ? -3.025 -17.508 -1.309 1.00 59.38 83 LEU A CA 1
ATOM 667 C C . LEU A 1 83 ? -4.354 -18.254 -1.178 1.00 59.38 83 LEU A C 1
ATOM 669 O O . LEU A 1 83 ? -5.164 -17.923 -0.318 1.00 59.38 83 LEU A O 1
ATOM 673 N N . MET A 1 84 ? -4.571 -19.281 -1.998 1.00 56.44 84 MET A N 1
ATOM 674 C CA . MET A 1 84 ? -5.769 -20.110 -1.926 1.00 56.44 84 MET A CA 1
ATOM 675 C C . MET A 1 84 ? -5.839 -20.904 -0.613 1.00 56.44 84 MET A C 1
ATOM 677 O O . MET A 1 84 ? -6.907 -20.986 -0.012 1.00 56.44 84 MET A O 1
ATOM 681 N N . VAL A 1 85 ? -4.708 -21.431 -0.132 1.00 56.88 85 VAL A N 1
ATOM 682 C CA . VAL A 1 85 ? -4.613 -22.100 1.177 1.00 56.88 85 VAL A CA 1
ATOM 683 C C . VAL A 1 85 ? -4.881 -21.112 2.315 1.00 56.88 85 VAL A C 1
ATOM 685 O O . VAL A 1 85 ? -5.690 -21.408 3.190 1.00 56.88 85 VAL A O 1
ATOM 688 N N . ILE A 1 86 ? -4.280 -19.918 2.274 1.00 60.28 86 ILE A N 1
ATOM 689 C CA . ILE A 1 86 ? -4.514 -18.860 3.272 1.00 60.28 86 ILE A CA 1
ATOM 690 C C . ILE A 1 86 ? -5.991 -18.445 3.287 1.00 60.28 86 ILE A C 1
ATOM 692 O O . ILE A 1 86 ? -6.596 -18.359 4.351 1.00 60.28 86 ILE A O 1
ATOM 696 N N . SER A 1 87 ? -6.595 -18.236 2.116 1.00 53.38 87 SER A N 1
ATOM 697 C CA . SER A 1 87 ? -8.007 -17.863 1.995 1.00 53.38 87 SER A CA 1
ATOM 698 C C . SER A 1 87 ? -8.941 -18.962 2.509 1.00 53.38 87 SER A C 1
ATOM 700 O O . SER A 1 87 ? -9.909 -18.661 3.207 1.00 53.38 87 SER A O 1
ATOM 702 N N . SER A 1 88 ? -8.634 -20.232 2.229 1.00 56.50 88 SER A N 1
ATOM 703 C CA . SER A 1 88 ? -9.386 -21.373 2.764 1.00 56.50 88 SER A CA 1
ATOM 704 C C . SER A 1 88 ? -9.297 -21.447 4.290 1.00 56.50 88 SER A C 1
ATOM 706 O O . SER A 1 88 ? -10.303 -21.697 4.950 1.00 56.50 88 SER A O 1
ATOM 708 N N . LEU A 1 89 ? -8.115 -21.193 4.856 1.00 57.56 89 LEU A N 1
ATOM 709 C CA . LEU A 1 89 ? -7.898 -21.163 6.304 1.00 57.56 89 LEU A CA 1
ATOM 710 C C . LEU A 1 89 ? -8.634 -19.995 6.968 1.00 57.56 89 LEU A C 1
ATOM 712 O O . LEU A 1 89 ? -9.292 -20.192 7.985 1.00 57.56 89 LEU A O 1
ATOM 716 N N . GLN A 1 90 ? -8.599 -18.801 6.373 1.00 60.22 90 GLN A N 1
ATOM 717 C CA . GLN A 1 90 ? -9.357 -17.647 6.868 1.00 60.22 90 GLN A CA 1
ATOM 718 C C . GLN A 1 90 ? -10.867 -17.905 6.837 1.00 60.22 90 GLN A C 1
ATOM 720 O O . GLN A 1 90 ? -11.568 -17.564 7.787 1.00 60.22 90 GLN A O 1
ATOM 725 N N . ALA A 1 91 ? -11.375 -18.547 5.782 1.00 60.84 91 ALA A N 1
ATOM 726 C CA . ALA A 1 91 ? -12.781 -18.934 5.701 1.00 60.84 91 ALA A CA 1
ATOM 727 C C . ALA A 1 91 ? -13.159 -19.956 6.788 1.00 60.84 91 ALA A C 1
ATOM 729 O O . ALA A 1 91 ? -14.228 -19.851 7.394 1.00 60.84 91 ALA A O 1
ATOM 730 N N . GLN A 1 92 ? -12.274 -20.912 7.079 1.00 60.84 92 GLN A N 1
ATOM 731 C CA . GLN A 1 92 ? -12.481 -21.894 8.141 1.00 60.84 92 GLN A CA 1
ATOM 732 C C . GLN A 1 92 ? -12.460 -21.243 9.531 1.00 60.84 92 GLN A C 1
ATOM 734 O O . GLN A 1 92 ? -13.360 -21.491 10.329 1.00 60.84 92 GLN A O 1
ATOM 739 N N . GLN A 1 93 ? -11.515 -20.337 9.787 1.00 63.16 93 GLN A N 1
ATOM 740 C CA . GLN A 1 93 ? -11.427 -19.593 11.043 1.00 63.16 93 GLN A CA 1
ATOM 741 C C . GLN A 1 93 ? -12.649 -18.688 11.264 1.00 63.16 93 GLN A C 1
ATOM 743 O O . GLN A 1 93 ? -13.190 -18.639 12.366 1.00 63.16 93 GLN A O 1
ATOM 748 N N . LEU A 1 94 ? -13.135 -18.013 10.216 1.00 61.84 94 LEU A N 1
ATOM 749 C CA . LEU A 1 94 ? -14.388 -17.250 10.268 1.00 61.84 94 LEU A CA 1
ATOM 750 C C . LEU A 1 94 ? -15.588 -18.149 10.588 1.00 61.84 94 LEU A C 1
ATOM 752 O O . LEU A 1 94 ? -16.468 -17.749 11.346 1.00 61.84 94 LEU A O 1
ATOM 756 N N . THR A 1 95 ? -15.615 -19.368 10.045 1.00 64.31 95 THR A N 1
ATOM 757 C CA . THR A 1 95 ? -16.679 -20.346 10.317 1.00 64.31 95 THR A CA 1
ATOM 758 C C . THR A 1 95 ? -16.640 -20.824 11.772 1.00 64.31 95 THR A C 1
ATOM 760 O O . THR A 1 95 ? -17.681 -20.898 12.420 1.00 64.31 95 THR A O 1
ATOM 763 N N . GLU A 1 96 ? -15.452 -21.084 12.323 1.00 66.00 96 GLU A N 1
ATOM 764 C CA . GLU A 1 96 ? -15.283 -21.411 13.746 1.00 66.00 96 GLU A CA 1
ATOM 765 C C . GLU A 1 96 ? -15.695 -20.253 14.658 1.00 66.00 96 GLU A C 1
ATOM 767 O O . GLU A 1 96 ? -16.415 -20.469 15.632 1.00 66.00 96 GLU A O 1
ATOM 772 N N . GLN A 1 97 ? -15.309 -19.018 14.325 1.00 64.44 97 GLN A N 1
ATOM 773 C CA . GLN A 1 97 ? -15.720 -17.830 15.079 1.00 64.44 97 GLN A CA 1
ATOM 774 C C . GLN A 1 97 ? -17.240 -17.629 15.049 1.00 64.44 97 GLN A C 1
ATOM 776 O O . GLN A 1 97 ? -17.835 -17.308 16.076 1.00 64.44 97 GLN A O 1
ATOM 781 N N . GLN A 1 98 ? -17.892 -17.868 13.907 1.00 65.19 98 GLN A N 1
ATOM 782 C CA . GLN A 1 98 ? -19.355 -17.843 13.812 1.00 65.19 98 GLN A CA 1
ATOM 783 C C . GLN A 1 98 ? -20.009 -18.940 14.661 1.00 65.19 98 GLN A C 1
ATOM 785 O O . GLN A 1 98 ? -21.024 -18.678 15.304 1.00 65.19 98 GLN A O 1
ATOM 790 N N . GLY A 1 99 ? -19.417 -20.136 14.714 1.00 82.56 99 GLY A N 1
ATOM 791 C CA . GLY A 1 99 ? -19.868 -21.214 15.598 1.00 82.56 99 GLY A CA 1
ATOM 792 C C . GLY A 1 99 ? -19.781 -20.831 17.077 1.00 82.56 99 GLY A C 1
ATOM 793 O O . GLY A 1 99 ? -20.766 -20.943 17.802 1.00 82.56 99 GLY A O 1
ATOM 794 N N . GLN A 1 100 ? -18.641 -20.287 17.510 1.00 78.94 100 GLN A N 1
ATOM 795 C CA . GLN A 1 100 ? -18.448 -19.833 18.893 1.00 78.94 100 GLN A CA 1
ATOM 796 C C . GLN A 1 100 ? -19.411 -18.703 19.279 1.00 78.94 100 GLN A C 1
ATOM 798 O O . GLN A 1 100 ? -19.947 -18.709 20.386 1.00 78.94 100 GLN A O 1
ATOM 803 N N . LEU A 1 101 ? -19.666 -17.752 18.374 1.00 75.06 101 LEU A N 1
ATOM 804 C CA . LEU A 1 101 ? -20.654 -16.692 18.594 1.00 75.06 101 LEU A CA 1
ATOM 805 C C . LEU A 1 101 ? -22.072 -17.256 18.738 1.00 75.06 101 LEU A C 1
ATOM 807 O O . LEU A 1 101 ? -22.811 -16.817 19.616 1.00 75.06 101 LEU A O 1
ATOM 811 N N . ALA A 1 102 ? -22.443 -18.250 17.927 1.00 81.38 102 ALA A N 1
ATOM 812 C CA . ALA A 1 102 ? -23.743 -18.908 18.036 1.00 81.38 102 ALA A CA 1
ATOM 813 C C . ALA A 1 102 ? -23.904 -19.647 19.377 1.00 81.38 102 ALA A C 1
ATOM 815 O O . ALA A 1 102 ? -24.955 -19.548 20.016 1.00 81.38 102 ALA A O 1
ATOM 816 N N . ASP A 1 103 ? -22.856 -20.330 19.843 1.00 85.88 103 ASP A N 1
ATOM 817 C CA . ASP A 1 103 ? -22.854 -20.995 21.150 1.00 85.88 103 ASP A CA 1
ATOM 818 C C . ASP A 1 103 ? -22.949 -19.988 22.307 1.00 85.88 103 ASP A C 1
ATOM 820 O O . ASP A 1 103 ? -23.711 -20.199 23.255 1.00 85.88 103 ASP A O 1
ATOM 824 N N . GLN A 1 104 ? -22.238 -18.858 22.220 1.00 80.00 104 GLN A N 1
ATOM 825 C CA . GLN A 1 104 ? -22.339 -17.770 23.198 1.00 80.00 104 GLN A CA 1
ATOM 826 C C . GLN A 1 104 ? -23.741 -17.160 23.231 1.00 80.00 104 GLN A C 1
ATOM 828 O O . GLN A 1 104 ? -24.281 -16.925 24.311 1.00 80.00 104 GLN A O 1
ATOM 833 N N . GLN A 1 105 ? -24.353 -16.940 22.067 1.00 77.19 105 GLN A N 1
ATOM 834 C CA . GLN A 1 105 ? -25.703 -16.393 21.975 1.00 77.19 105 GLN A CA 1
ATOM 835 C C . GLN A 1 105 ? -26.731 -17.344 22.597 1.00 77.19 105 GLN A C 1
ATOM 837 O O . GLN A 1 105 ? -27.560 -16.921 23.397 1.00 77.19 105 GLN A O 1
ATOM 842 N N . LYS A 1 106 ? -26.593 -18.651 22.352 1.00 88.62 106 LYS A N 1
ATOM 843 C CA . LYS A 1 106 ? -27.425 -19.673 22.994 1.00 88.62 106 LYS A CA 1
ATOM 844 C C . LYS A 1 106 ? -27.240 -19.713 24.515 1.00 88.62 106 LYS A C 1
ATOM 846 O O . LYS A 1 106 ? -28.211 -19.890 25.246 1.00 88.62 106 LYS A O 1
ATOM 851 N N . ALA A 1 107 ? -26.013 -19.553 25.009 1.00 86.50 107 ALA A N 1
ATOM 852 C CA . ALA A 1 107 ? -25.746 -19.492 26.445 1.00 86.50 107 ALA A CA 1
ATOM 853 C C . ALA A 1 107 ? -26.351 -18.235 27.097 1.00 86.50 107 ALA A C 1
ATOM 855 O O . ALA A 1 107 ? -26.886 -18.319 28.204 1.00 86.50 107 ALA A O 1
ATOM 856 N N . LEU A 1 108 ? -26.300 -17.089 26.409 1.00 78.81 108 LEU A N 1
ATOM 857 C CA . LEU A 1 108 ? -26.942 -15.851 26.854 1.00 78.81 108 LEU A CA 1
ATOM 858 C C . LEU A 1 108 ? -28.465 -15.987 26.912 1.00 78.81 108 LEU A C 1
ATOM 860 O O . LEU A 1 108 ? -29.055 -15.561 27.901 1.00 78.81 108 LEU A O 1
ATOM 864 N N . ASP A 1 109 ? -29.084 -16.632 25.923 1.00 84.81 109 ASP A N 1
ATOM 865 C CA . ASP A 1 109 ? -30.530 -16.878 25.919 1.00 84.81 109 ASP A CA 1
ATOM 866 C C . ASP A 1 109 ? -30.958 -17.740 27.116 1.00 84.81 109 ASP A C 1
ATOM 868 O O . ASP A 1 109 ? -31.892 -17.385 27.835 1.00 84.81 109 ASP A O 1
ATOM 872 N N . VAL A 1 110 ? -30.219 -18.820 27.409 1.00 90.88 110 VAL A N 1
ATOM 873 C CA . VAL A 1 110 ? -30.472 -19.658 28.598 1.00 90.88 110 VAL A CA 1
ATOM 874 C C . VAL A 1 110 ? -30.349 -18.839 29.886 1.00 90.88 110 VAL A C 1
ATOM 876 O O . VAL A 1 110 ? -31.181 -18.967 30.783 1.00 90.88 110 VAL A O 1
ATOM 879 N N . LYS A 1 111 ? -29.339 -17.966 29.986 1.00 83.94 111 LYS A N 1
ATOM 880 C CA . LYS A 1 111 ? -29.154 -17.101 31.161 1.00 83.94 111 LYS A CA 1
ATOM 881 C C . LYS A 1 111 ? -30.259 -16.056 31.302 1.00 83.94 111 LYS A C 1
ATOM 883 O O . LYS A 1 111 ? -30.681 -15.775 32.423 1.00 83.94 111 LYS A O 1
ATOM 888 N N . ALA A 1 112 ? -30.746 -15.501 30.197 1.00 81.00 112 ALA A N 1
ATOM 889 C CA . ALA A 1 112 ? -31.875 -14.579 30.201 1.00 81.00 112 ALA A CA 1
ATOM 890 C C . ALA A 1 112 ? -33.169 -15.274 30.658 1.00 81.00 112 ALA A C 1
ATOM 892 O O . ALA A 1 112 ? -33.938 -14.701 31.430 1.00 81.00 112 ALA A O 1
ATOM 893 N N . GLU A 1 113 ? -33.384 -16.523 30.243 1.00 87.25 113 GLU A N 1
ATOM 894 C CA . GLU A 1 113 ? -34.550 -17.310 30.648 1.00 87.25 113 GLU A CA 1
ATOM 895 C C . GLU A 1 113 ? -34.489 -17.725 32.129 1.00 87.25 113 GLU A C 1
ATOM 897 O O . GLU A 1 113 ? -35.483 -17.592 32.845 1.00 87.25 113 GLU A O 1
ATOM 902 N N . GLU A 1 114 ? -33.313 -18.119 32.633 1.00 87.88 114 GLU A N 1
ATOM 903 C CA . GLU A 1 114 ? -33.087 -18.342 34.071 1.00 87.88 114 GLU A CA 1
ATOM 904 C C . GLU A 1 114 ? -33.387 -17.079 34.897 1.00 87.88 114 GLU A C 1
ATOM 906 O O . GLU A 1 114 ? -34.060 -17.159 35.928 1.00 87.88 114 GLU A O 1
ATOM 911 N N . LEU A 1 115 ? -32.940 -15.904 34.438 1.00 80.50 115 LEU A N 1
ATOM 912 C CA . LEU A 1 115 ? -33.229 -14.626 35.099 1.00 80.50 115 LEU A CA 1
ATOM 913 C C . LEU A 1 115 ? -34.729 -14.309 35.109 1.00 80.50 115 LEU A C 1
ATOM 915 O O . LEU A 1 115 ? -35.257 -13.875 36.133 1.00 80.50 115 LEU A O 1
ATOM 919 N N . ALA A 1 116 ? -35.434 -14.557 34.004 1.00 85.12 116 ALA A N 1
ATOM 920 C CA . ALA A 1 116 ? -36.879 -14.359 33.935 1.00 85.12 116 ALA A CA 1
ATOM 921 C C . ALA A 1 116 ? -37.625 -15.270 34.926 1.00 85.12 116 ALA A C 1
ATOM 923 O O . ALA A 1 116 ? -38.519 -14.810 35.639 1.00 85.12 116 ALA A O 1
ATOM 924 N N . GLN A 1 117 ? -37.220 -16.540 35.033 1.00 86.81 117 GLN A N 1
ATOM 925 C CA . GLN A 1 117 ? -37.791 -17.481 36.001 1.00 86.81 117 GLN A CA 1
ATOM 926 C C . GLN A 1 117 ? -37.524 -17.060 37.449 1.00 86.81 117 GLN A C 1
ATOM 928 O O . GLN A 1 117 ? -38.433 -17.109 38.280 1.00 86.81 117 GLN A O 1
ATOM 933 N N . GLN A 1 118 ? -36.306 -16.608 37.758 1.00 83.88 118 GLN A N 1
ATOM 934 C CA . GLN A 1 118 ? -35.979 -16.090 39.088 1.00 83.88 118 GLN A CA 1
ATOM 935 C C . GLN A 1 118 ? -36.824 -14.868 39.451 1.00 83.88 118 GLN A C 1
ATOM 937 O O . GLN A 1 118 ? -37.245 -14.740 40.599 1.00 83.88 118 GLN A O 1
ATOM 942 N N . ASN A 1 119 ? -37.120 -14.004 38.481 1.00 82.69 119 ASN A N 1
ATOM 943 C CA . ASN A 1 119 ? -37.950 -12.828 38.711 1.00 82.69 119 ASN A CA 1
ATOM 944 C C . ASN A 1 119 ? -39.400 -13.214 39.060 1.00 82.69 119 ASN A C 1
ATOM 946 O O . ASN A 1 119 ? -39.969 -12.683 40.009 1.00 82.69 119 ASN A O 1
ATOM 950 N N . ILE A 1 120 ? -39.962 -14.218 38.376 1.00 88.25 120 ILE A N 1
ATOM 951 C CA . ILE A 1 120 ? -41.290 -14.771 38.704 1.00 88.25 120 ILE A CA 1
ATOM 952 C C . ILE A 1 120 ? -41.302 -15.369 40.120 1.00 88.25 120 ILE A C 1
ATOM 954 O O . ILE A 1 120 ? -42.245 -15.152 40.881 1.00 88.25 120 ILE A O 1
ATOM 958 N N . LEU A 1 121 ? -40.252 -16.104 40.500 1.00 87.31 121 LEU A N 1
ATOM 959 C CA . LEU A 1 121 ? -40.105 -16.656 41.853 1.00 87.31 121 LEU A CA 1
ATOM 960 C C . LEU A 1 121 ? -40.022 -15.553 42.918 1.00 87.31 121 LEU A C 1
ATOM 962 O O . LEU A 1 121 ? -40.660 -15.655 43.965 1.00 87.31 121 LEU A O 1
ATOM 966 N N . LEU A 1 122 ? -39.286 -14.475 42.647 1.00 80.69 122 LEU A N 1
ATOM 967 C CA . LEU A 1 122 ? -39.203 -13.315 43.537 1.00 80.69 122 LEU A CA 1
ATOM 968 C C . LEU A 1 122 ? -40.556 -12.614 43.697 1.00 80.69 122 LEU A C 1
ATOM 970 O O . LEU A 1 122 ? -40.932 -12.273 44.821 1.00 80.69 122 LEU A O 1
ATOM 974 N N . GLU A 1 123 ? -41.318 -12.446 42.615 1.00 81.94 123 GLU A N 1
ATOM 975 C CA . GLU A 1 123 ? -42.681 -11.908 42.681 1.00 81.94 123 GLU A CA 1
ATOM 976 C C . GLU A 1 123 ? -43.600 -12.796 43.534 1.00 81.94 123 GLU A C 1
ATOM 978 O O . GLU A 1 123 ? -44.360 -12.285 44.363 1.00 81.94 123 GLU A O 1
ATOM 983 N N . GLN A 1 124 ? -43.493 -14.123 43.396 1.00 83.81 124 GLN A N 1
ATOM 984 C CA . GLN A 1 124 ? -44.229 -15.076 44.232 1.00 83.81 124 GLN A CA 1
ATOM 985 C C . GLN A 1 124 ? -43.847 -14.949 45.709 1.00 83.81 124 GLN A C 1
ATOM 987 O O . GLN A 1 124 ? -44.732 -14.814 46.555 1.00 83.81 124 GLN A O 1
ATOM 992 N N . HIS A 1 125 ? -42.550 -14.903 46.025 1.00 81.56 125 HIS A N 1
ATOM 993 C CA . HIS A 1 125 ? -42.071 -14.698 47.393 1.00 81.56 125 HIS A CA 1
ATOM 994 C C . HIS A 1 125 ? -42.587 -13.372 47.971 1.00 81.56 125 HIS A C 1
ATOM 996 O O . HIS A 1 125 ? -43.005 -13.311 49.127 1.00 81.56 125 HIS A O 1
ATOM 1002 N N . GLN A 1 126 ? -42.621 -12.301 47.174 1.00 75.19 126 GLN A N 1
ATOM 1003 C CA . GLN A 1 126 ? -43.134 -11.006 47.618 1.00 75.19 126 GLN A CA 1
ATOM 1004 C C . GLN A 1 126 ? -44.646 -11.041 47.887 1.00 75.19 126 GLN A C 1
ATOM 1006 O O . GLN A 1 126 ? -45.123 -10.417 48.842 1.00 75.19 126 GLN A O 1
ATOM 1011 N N . ALA A 1 127 ? -45.411 -11.776 47.077 1.00 82.81 127 ALA A N 1
ATOM 1012 C CA . ALA A 1 127 ? -46.832 -12.006 47.314 1.00 82.81 127 ALA A CA 1
ATOM 1013 C C . ALA A 1 127 ? -47.067 -12.826 48.595 1.00 82.81 127 ALA A C 1
ATOM 1015 O O . ALA A 1 127 ? -47.945 -12.490 49.394 1.00 82.81 127 ALA A O 1
ATOM 1016 N N . GLU A 1 128 ? -46.247 -13.847 48.832 1.00 85.81 128 GLU A N 1
ATOM 1017 C CA . GLU A 1 128 ? -46.332 -14.708 50.009 1.00 85.81 128 GLU A CA 1
ATOM 1018 C C . GLU A 1 128 ? -45.974 -13.952 51.297 1.00 85.81 128 GLU A C 1
ATOM 1020 O O . GLU A 1 128 ? -46.712 -14.025 52.280 1.00 85.81 128 GLU A O 1
ATOM 1025 N N . ILE A 1 129 ? -44.932 -13.114 51.271 1.00 78.88 129 ILE A N 1
ATOM 1026 C CA . ILE A 1 129 ? -44.578 -12.212 52.380 1.00 78.88 129 ILE A CA 1
ATOM 1027 C C . ILE A 1 129 ? -45.728 -11.242 52.684 1.00 78.88 129 ILE A C 1
ATOM 1029 O O . ILE A 1 129 ? -46.065 -11.029 53.851 1.00 78.88 129 ILE A O 1
ATOM 1033 N N . LYS A 1 130 ? -46.383 -10.672 51.660 1.00 76.38 130 LYS A N 1
ATOM 1034 C CA . LYS A 1 130 ? -47.565 -9.811 51.860 1.00 76.38 130 LYS A CA 1
ATOM 1035 C C . LYS A 1 130 ? -48.713 -10.572 52.523 1.00 76.38 130 LYS A C 1
ATOM 1037 O O . LYS A 1 130 ? -49.356 -10.033 53.425 1.00 76.38 130 LYS A O 1
ATOM 1042 N N . HIS A 1 131 ? -48.956 -11.813 52.105 1.00 81.31 131 HIS A N 1
ATOM 1043 C CA . HIS A 1 131 ? -49.990 -12.663 52.689 1.00 81.31 131 HIS A CA 1
ATOM 1044 C C . HIS A 1 131 ? -49.675 -13.022 54.149 1.00 81.31 131 HIS A C 1
ATOM 1046 O O . HIS A 1 131 ? -50.533 -12.885 55.022 1.00 81.31 131 HIS A O 1
ATOM 1052 N N . GLN A 1 132 ? -48.432 -13.411 54.441 1.00 76.75 132 GLN A N 1
ATOM 1053 C CA . GLN A 1 132 ? -47.972 -13.700 55.800 1.00 76.75 132 GLN A CA 1
ATOM 1054 C C . GLN A 1 132 ? -48.076 -12.468 56.703 1.00 76.75 132 GLN A C 1
ATOM 1056 O O . GLN A 1 132 ? -48.580 -12.576 57.817 1.00 76.75 132 GLN A O 1
ATOM 1061 N N . ALA A 1 133 ? -47.699 -11.281 56.219 1.00 71.94 133 ALA A N 1
ATOM 1062 C CA . ALA A 1 133 ? -47.842 -10.033 56.967 1.00 71.94 133 ALA A CA 1
ATOM 1063 C C . ALA A 1 133 ? -49.312 -9.702 57.287 1.00 71.94 133 ALA A C 1
ATOM 1065 O O . ALA A 1 133 ? -49.619 -9.223 58.382 1.00 71.94 133 ALA A O 1
ATOM 1066 N N . ALA A 1 134 ? -50.234 -9.977 56.358 1.00 76.25 134 ALA A N 1
ATOM 1067 C CA . ALA A 1 134 ? -51.668 -9.823 56.595 1.00 76.25 134 ALA A CA 1
ATOM 1068 C C . ALA A 1 134 ? -52.182 -10.822 57.648 1.00 76.25 134 ALA A C 1
ATOM 1070 O O . ALA A 1 134 ? -52.882 -10.422 58.578 1.00 76.25 134 ALA A O 1
ATOM 1071 N N . HIS A 1 135 ? -51.769 -12.089 57.560 1.00 76.31 135 HIS A N 1
ATOM 1072 C CA . HIS A 1 135 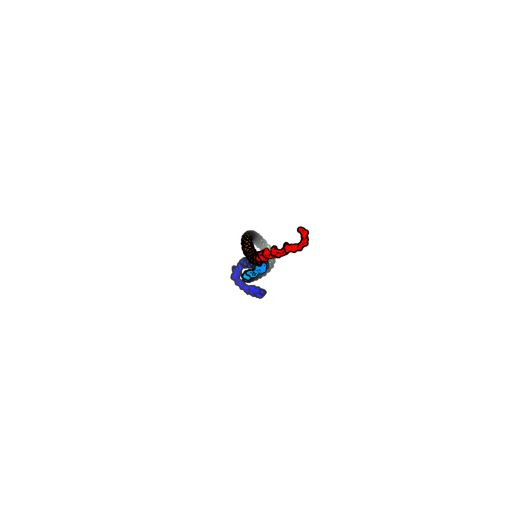? -52.092 -13.116 58.553 1.00 76.31 135 HIS A CA 1
ATOM 1073 C C . HIS A 1 135 ? -51.551 -12.782 59.943 1.00 76.31 135 HIS A C 1
ATOM 1075 O O . HIS A 1 135 ? -52.255 -12.965 60.931 1.00 76.31 135 HIS A O 1
ATOM 1081 N N . LEU A 1 136 ? -50.329 -12.258 60.032 1.00 74.69 136 LEU A N 1
ATOM 1082 C CA . LEU A 1 136 ? -49.718 -11.871 61.300 1.00 74.69 136 LEU A CA 1
ATOM 1083 C C . LEU A 1 136 ? -50.497 -10.724 61.954 1.00 74.69 136 LEU A C 1
ATOM 1085 O O . LEU A 1 136 ? -50.784 -10.776 63.146 1.00 74.69 136 LEU A O 1
ATOM 1089 N N . ARG A 1 137 ? -50.924 -9.726 61.165 1.00 71.44 137 ARG A N 1
ATOM 1090 C CA . ARG A 1 137 ? -51.816 -8.653 61.641 1.00 71.44 137 ARG A CA 1
ATOM 1091 C C . ARG A 1 137 ? -53.148 -9.197 62.143 1.00 71.44 137 ARG A C 1
ATOM 1093 O O . ARG A 1 137 ? -53.622 -8.757 63.189 1.00 71.44 137 ARG A O 1
ATOM 1100 N N . GLN A 1 138 ? -53.741 -10.140 61.416 1.00 75.38 138 GLN A N 1
ATOM 1101 C CA . GLN A 1 138 ? -54.997 -10.773 61.809 1.00 75.38 138 GLN A CA 1
ATOM 1102 C C . GLN A 1 138 ? -54.832 -11.557 63.115 1.00 75.38 138 GLN A C 1
ATOM 1104 O O . GLN A 1 138 ? -55.596 -11.347 64.047 1.00 75.38 138 GLN A O 1
ATOM 1109 N N . TYR A 1 139 ? -53.780 -12.369 63.224 1.00 71.81 139 TYR A N 1
ATOM 1110 C CA . TYR A 1 139 ? -53.464 -13.146 64.420 1.00 71.81 139 TYR A CA 1
ATOM 1111 C C . TYR A 1 139 ? -53.234 -12.250 65.638 1.00 71.81 139 TYR A C 1
ATOM 1113 O O . TYR A 1 139 ? -53.805 -12.500 66.691 1.00 71.81 139 TYR A O 1
ATOM 1121 N N . VAL A 1 140 ? -52.475 -11.159 65.490 1.00 72.00 140 VAL A N 1
ATOM 1122 C CA . VAL A 1 140 ? -52.298 -10.151 66.549 1.00 72.00 140 VAL A CA 1
ATOM 1123 C C . VAL A 1 140 ? -53.642 -9.529 66.949 1.00 72.00 140 VAL A C 1
ATOM 1125 O O . VAL A 1 140 ? -53.928 -9.392 68.135 1.00 72.00 140 VAL A O 1
ATOM 1128 N N . THR A 1 141 ? -54.497 -9.208 65.976 1.00 68.50 141 THR A N 1
ATOM 1129 C CA . THR A 1 141 ? -55.837 -8.637 66.212 1.00 68.50 141 THR A CA 1
ATOM 1130 C C . THR A 1 141 ? -56.781 -9.621 66.911 1.00 68.50 141 THR A C 1
ATOM 1132 O O . THR A 1 141 ? -57.575 -9.224 67.764 1.00 68.50 141 THR A O 1
ATOM 1135 N N . ASP A 1 142 ? -56.706 -10.903 66.573 1.00 68.19 142 ASP A N 1
ATOM 1136 C CA . ASP A 1 142 ? -57.535 -11.946 67.169 1.00 68.19 142 ASP A CA 1
ATOM 1137 C C . ASP A 1 142 ? -57.020 -12.338 68.561 1.00 68.19 142 ASP A C 1
ATOM 1139 O O . ASP A 1 142 ? -57.823 -12.547 69.467 1.00 68.19 142 ASP A O 1
ATOM 1143 N N . LEU A 1 143 ? -55.702 -12.334 68.781 1.00 65.56 143 LEU A N 1
ATOM 1144 C CA . LEU A 1 143 ? -55.082 -12.543 70.093 1.00 65.56 143 LEU A CA 1
ATOM 1145 C C . LEU A 1 143 ? -55.437 -11.401 71.061 1.00 65.56 143 LEU A C 1
ATOM 1147 O O . LEU A 1 143 ? -55.819 -11.665 72.200 1.00 65.56 143 LEU A O 1
ATOM 1151 N N . LEU A 1 144 ? -55.452 -10.157 70.563 1.00 61.09 144 LEU A N 1
ATOM 1152 C CA . LEU A 1 144 ? -56.021 -8.991 71.251 1.00 61.09 144 LEU A CA 1
ATOM 1153 C C . LEU A 1 144 ? -57.489 -9.223 71.650 1.00 61.09 144 LEU A C 1
ATOM 1155 O O . LEU A 1 144 ? -57.877 -8.963 72.786 1.00 61.09 144 LEU A O 1
ATOM 1159 N N . LYS A 1 145 ? -58.326 -9.737 70.742 1.00 62.62 145 LYS A N 1
ATOM 1160 C CA . LYS A 1 145 ? -59.759 -9.961 71.011 1.00 62.62 145 LYS A CA 1
ATOM 1161 C C . LYS A 1 145 ? -60.036 -11.117 71.977 1.00 62.62 145 LYS A C 1
ATOM 1163 O O . LYS A 1 145 ? -60.939 -10.998 72.800 1.00 62.62 145 LYS A O 1
ATOM 1168 N N . VAL A 1 146 ? -59.311 -12.231 71.862 1.00 62.28 146 VAL A N 1
ATOM 1169 C CA . VAL A 1 146 ? -59.569 -13.471 72.620 1.00 62.28 146 VAL A CA 1
ATOM 1170 C C . VAL A 1 146 ? -59.100 -13.372 74.071 1.00 62.28 146 VAL A C 1
ATOM 1172 O O . VAL A 1 146 ? -59.727 -13.965 74.945 1.00 62.28 146 VAL A O 1
ATOM 1175 N N . GLN A 1 147 ? -58.044 -12.607 74.357 1.00 55.50 147 GLN A N 1
ATOM 1176 C CA . GLN A 1 147 ? -57.545 -12.466 75.727 1.00 55.50 147 GLN A CA 1
ATOM 1177 C C . GLN A 1 147 ? -58.299 -11.442 76.582 1.00 55.50 147 GLN A C 1
ATOM 1179 O O . GLN A 1 147 ? -58.030 -11.384 77.776 1.00 55.50 147 GLN A O 1
ATOM 1184 N N . GLY A 1 148 ? -59.246 -10.674 76.021 1.00 52.84 148 GLY A N 1
ATOM 1185 C CA . GLY A 1 148 ? -59.976 -9.644 76.766 1.00 52.84 148 GLY A CA 1
ATOM 1186 C C . GLY A 1 148 ? -59.010 -8.715 77.500 1.00 52.84 148 GLY A C 1
ATOM 1187 O O . GLY A 1 148 ? -58.913 -8.809 78.718 1.00 52.84 148 GLY A O 1
ATOM 1188 N N . LEU A 1 149 ? -58.265 -7.895 76.740 1.00 48.50 149 LEU A N 1
ATOM 1189 C CA . LEU A 1 149 ? -57.162 -7.049 77.216 1.00 48.50 149 LEU A CA 1
ATOM 1190 C C . LEU A 1 149 ? -57.355 -6.559 78.659 1.00 48.50 149 LEU A C 1
ATOM 1192 O O . LEU A 1 149 ? -58.087 -5.604 78.916 1.00 48.50 149 LEU A O 1
ATOM 1196 N N . THR A 1 150 ? -56.634 -7.176 79.589 1.00 62.53 150 THR A N 1
ATOM 1197 C CA . THR A 1 150 ? -56.124 -6.450 80.746 1.00 62.53 150 THR A CA 1
ATOM 1198 C C . THR A 1 150 ? -55.096 -5.434 80.239 1.00 62.53 150 THR A C 1
ATOM 1200 O O . THR A 1 150 ? -54.376 -5.726 79.281 1.00 62.53 150 THR A O 1
ATOM 1203 N N . ASP A 1 151 ? -55.024 -4.249 80.856 1.00 55.94 151 ASP A N 1
ATOM 1204 C CA . ASP A 1 151 ? -54.132 -3.138 80.459 1.00 55.94 151 ASP A CA 1
ATOM 1205 C C . ASP A 1 151 ? -52.674 -3.586 80.209 1.00 55.94 151 ASP A C 1
ATOM 1207 O O . ASP A 1 151 ? -51.985 -3.070 79.331 1.00 55.94 151 ASP A O 1
ATOM 1211 N N . GLU A 1 152 ? -52.245 -4.639 80.905 1.00 57.31 152 GLU A N 1
ATOM 1212 C CA . GLU A 1 152 ? -50.933 -5.280 80.800 1.00 57.31 152 GLU A CA 1
ATOM 1213 C C . GLU A 1 152 ? -50.654 -5.923 79.421 1.00 57.31 152 GLU A C 1
ATOM 1215 O O . GLU A 1 152 ? -49.552 -5.803 78.891 1.00 57.31 152 GLU A O 1
ATOM 1220 N N . HIS A 1 153 ? -51.647 -6.545 78.771 1.00 56.78 153 HIS A N 1
ATOM 1221 C CA . HIS A 1 153 ? -51.478 -7.108 77.419 1.00 56.78 153 HI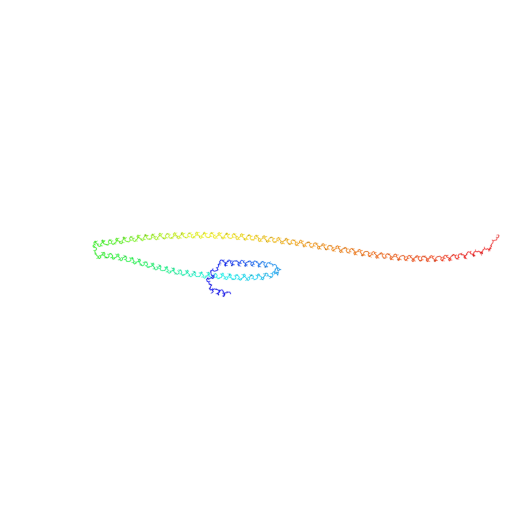S A CA 1
ATOM 1222 C C . HIS A 1 153 ? -51.500 -6.024 76.328 1.00 56.78 153 HIS A C 1
ATOM 1224 O O . HIS A 1 153 ? -50.865 -6.181 75.282 1.00 56.78 153 HIS A O 1
ATOM 1230 N N . GLY A 1 154 ? -52.200 -4.909 76.572 1.00 64.44 154 GLY A N 1
ATOM 1231 C CA . GLY A 1 154 ? -52.184 -3.731 75.699 1.00 64.44 154 GLY A CA 1
ATOM 1232 C C . GLY A 1 154 ? -50.819 -3.050 75.687 1.00 64.44 154 GLY A C 1
ATOM 1233 O O . GLY A 1 154 ? -50.292 -2.757 74.616 1.00 64.44 154 GLY A O 1
ATOM 1234 N N . GLU A 1 155 ? -50.211 -2.893 76.863 1.00 65.25 155 GLU A N 1
ATOM 1235 C CA . GLU A 1 155 ? -48.829 -2.424 77.025 1.00 65.25 155 GLU A CA 1
ATOM 1236 C C . GLU A 1 155 ? -47.826 -3.320 76.277 1.00 65.25 155 GLU A C 1
ATOM 1238 O O . GLU A 1 155 ? -46.996 -2.815 75.518 1.00 65.25 155 GLU A O 1
ATOM 1243 N N . ILE A 1 156 ? -47.940 -4.649 76.404 1.00 71.25 156 ILE A N 1
ATOM 1244 C CA . ILE A 1 156 ? -47.053 -5.598 75.707 1.00 71.25 156 ILE A CA 1
ATOM 1245 C C . ILE A 1 156 ? -47.180 -5.474 74.182 1.00 71.25 156 ILE A C 1
ATOM 1247 O O . ILE A 1 156 ? -46.178 -5.495 73.471 1.00 71.25 156 ILE A O 1
ATOM 1251 N N . LEU A 1 157 ? -48.389 -5.308 73.649 1.00 72.56 157 LEU A N 1
ATOM 1252 C CA . LEU A 1 157 ? -48.584 -5.192 72.202 1.00 72.56 157 LEU A CA 1
ATOM 1253 C C . LEU A 1 157 ? -48.185 -3.831 71.638 1.00 72.56 157 LEU A C 1
ATOM 1255 O O . LEU A 1 157 ? -47.688 -3.771 70.513 1.00 72.56 157 LEU A O 1
ATOM 1259 N N . ILE A 1 158 ? -48.331 -2.759 72.416 1.00 72.38 158 ILE A N 1
ATOM 1260 C CA . ILE A 1 158 ? -47.774 -1.445 72.077 1.00 72.38 158 ILE A CA 1
ATOM 1261 C C . ILE A 1 158 ? -46.242 -1.514 72.061 1.00 72.38 158 ILE A C 1
ATOM 1263 O O . ILE A 1 158 ? -45.625 -0.998 71.131 1.00 72.38 158 ILE A O 1
ATOM 1267 N N . SER A 1 159 ? -45.637 -2.196 73.038 1.00 76.75 159 SER A N 1
ATOM 1268 C CA .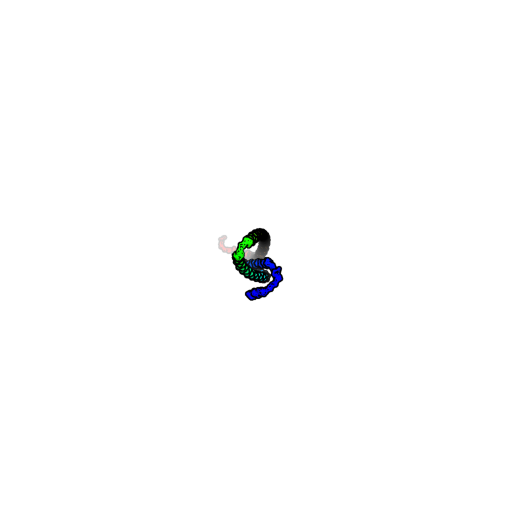 SER A 1 159 ? -44.192 -2.446 73.098 1.00 76.75 159 SER A CA 1
ATOM 1269 C C . SER A 1 159 ? -43.692 -3.209 71.863 1.00 76.75 159 SER A C 1
ATOM 1271 O O . SER A 1 159 ? -42.817 -2.715 71.154 1.00 76.75 159 SER A O 1
ATOM 1273 N N . ILE A 1 160 ? -44.321 -4.340 71.523 1.00 76.56 160 ILE A N 1
ATOM 1274 C CA . ILE A 1 160 ? -43.953 -5.144 70.345 1.00 76.56 160 ILE A CA 1
ATOM 1275 C C . ILE A 1 160 ? -44.149 -4.348 69.050 1.00 76.56 160 ILE A C 1
ATOM 1277 O O . ILE A 1 160 ? -43.298 -4.382 68.165 1.00 76.56 160 ILE A O 1
ATOM 1281 N N . ALA A 1 161 ? -45.251 -3.605 68.913 1.00 73.88 161 ALA A N 1
ATOM 1282 C CA . ALA A 1 161 ? -45.482 -2.776 67.733 1.00 73.88 161 ALA A CA 1
ATOM 1283 C C . ALA A 1 161 ? -44.409 -1.689 67.583 1.00 73.88 161 ALA A C 1
ATOM 1285 O O . ALA A 1 161 ? -43.970 -1.414 66.465 1.00 73.88 161 ALA A O 1
ATOM 1286 N N . LYS A 1 162 ? -43.960 -1.105 68.699 1.00 79.31 162 LYS A N 1
ATOM 1287 C CA . LYS A 1 162 ? -42.886 -0.115 68.719 1.00 79.31 162 LYS A CA 1
ATOM 1288 C C . LYS A 1 162 ? -41.543 -0.733 68.328 1.00 79.31 162 LYS A C 1
ATOM 1290 O O . LYS A 1 162 ? -40.891 -0.191 67.444 1.00 79.31 162 LYS A O 1
ATOM 1295 N N . GLU A 1 163 ? -41.188 -1.894 68.875 1.00 84.56 163 GLU A N 1
ATOM 1296 C CA . GLU A 1 163 ? -39.988 -2.646 68.472 1.00 84.56 163 GLU A CA 1
ATOM 1297 C C . GLU A 1 163 ? -40.012 -3.015 66.983 1.00 84.56 163 GLU A C 1
ATOM 1299 O O . GLU A 1 163 ? -39.019 -2.839 66.277 1.00 84.56 163 GLU A O 1
ATOM 1304 N N . VAL A 1 164 ? -41.150 -3.488 66.466 1.00 86.00 164 VAL A N 1
ATOM 1305 C CA . VAL A 1 164 ? -41.300 -3.831 65.044 1.00 86.00 164 VAL A CA 1
ATOM 1306 C C . VAL A 1 164 ? -41.174 -2.589 64.161 1.00 86.00 164 VAL A C 1
ATOM 1308 O O . VAL A 1 164 ? -40.563 -2.664 63.095 1.00 86.00 164 VAL A O 1
ATOM 1311 N N . MET A 1 165 ? -41.717 -1.443 64.583 1.00 79.25 165 MET A N 1
ATOM 1312 C CA . MET A 1 165 ? -41.555 -0.177 63.864 1.00 79.25 165 MET A CA 1
ATOM 1313 C C . MET A 1 165 ? -40.107 0.314 63.886 1.00 79.25 165 MET A C 1
ATOM 1315 O O . MET A 1 165 ? -39.587 0.660 62.830 1.00 79.25 165 MET A O 1
ATOM 1319 N N . GLU A 1 166 ? -39.438 0.278 65.038 1.00 87.44 166 GLU A N 1
ATOM 1320 C CA . GLU A 1 166 ? -38.026 0.657 65.167 1.00 87.44 166 GLU A CA 1
ATOM 1321 C C . GLU A 1 166 ? -37.126 -0.260 64.327 1.00 87.44 166 GLU A C 1
ATOM 1323 O O . GLU A 1 166 ? -36.248 0.216 63.608 1.00 87.44 166 GLU A O 1
ATOM 1328 N N . THR A 1 167 ? -37.397 -1.568 64.325 1.00 87.69 167 THR A N 1
ATOM 1329 C CA . THR A 1 167 ? -36.665 -2.537 63.498 1.00 87.69 167 THR A CA 1
ATOM 1330 C C . THR A 1 167 ? -36.916 -2.296 62.010 1.00 87.69 167 THR A C 1
ATOM 1332 O O . THR A 1 167 ? -35.979 -2.321 61.215 1.00 87.69 167 THR A O 1
ATOM 1335 N N . ARG A 1 168 ? -38.166 -2.020 61.610 1.00 88.56 168 ARG A N 1
ATOM 1336 C CA . ARG A 1 168 ? -38.513 -1.666 60.225 1.00 88.56 168 ARG A CA 1
ATOM 1337 C C . ARG A 1 168 ? -37.775 -0.408 59.782 1.00 88.56 168 ARG A C 1
ATOM 1339 O O . ARG A 1 168 ? -37.207 -0.400 58.696 1.00 88.56 168 ARG A O 1
ATOM 1346 N N . ASP A 1 169 ? -37.798 0.637 60.599 1.00 87.25 169 ASP A N 1
ATOM 1347 C CA . ASP A 1 169 ? -37.181 1.920 60.268 1.00 87.25 169 ASP A CA 1
ATOM 1348 C C . ASP A 1 169 ? -35.655 1.787 60.206 1.00 87.25 169 ASP A C 1
ATOM 1350 O O . ASP A 1 169 ? -35.031 2.316 59.288 1.00 87.25 169 ASP A O 1
ATOM 1354 N N . SER A 1 170 ? -35.061 0.985 61.095 1.00 90.75 170 SER A N 1
ATOM 1355 C CA . SER A 1 170 ? -33.640 0.639 61.036 1.00 90.75 170 SER A CA 1
ATOM 1356 C C . SER A 1 170 ? -33.280 -0.156 59.777 1.00 90.75 170 SER A C 1
ATOM 1358 O O . SER A 1 170 ? -32.249 0.128 59.172 1.00 90.75 170 SER A O 1
ATOM 1360 N N . LEU A 1 171 ? -34.106 -1.121 59.358 1.00 89.94 171 LEU A N 1
ATOM 1361 C CA . LEU A 1 171 ? -33.872 -1.905 58.140 1.00 89.94 171 LEU A CA 1
ATOM 1362 C C . LEU A 1 171 ? -34.030 -1.067 56.869 1.00 89.94 171 LEU A C 1
ATOM 1364 O O . LEU A 1 171 ? -33.243 -1.233 55.942 1.00 89.94 171 LEU A O 1
ATOM 1368 N N . LEU A 1 172 ? -35.017 -0.168 56.819 1.00 88.31 172 LEU A N 1
ATOM 1369 C CA . LEU A 1 172 ? -35.184 0.759 55.697 1.00 88.31 172 LEU A CA 1
ATOM 1370 C C . LEU A 1 172 ? -33.998 1.724 55.603 1.00 88.31 172 LEU A C 1
ATOM 1372 O O . LEU A 1 172 ? -33.463 1.912 54.516 1.00 88.31 172 LEU A O 1
ATOM 1376 N N . ALA A 1 173 ? -33.527 2.254 56.735 1.00 90.62 173 ALA A N 1
ATOM 1377 C CA . ALA A 1 173 ? -32.342 3.105 56.765 1.00 90.62 173 ALA A CA 1
ATOM 1378 C C . ALA A 1 173 ? -31.061 2.357 56.344 1.00 90.62 173 ALA A C 1
ATOM 1380 O O . ALA A 1 173 ? -30.239 2.915 55.617 1.00 90.62 173 ALA A O 1
ATOM 1381 N N . ASP A 1 174 ? -30.881 1.096 56.762 1.00 92.00 174 ASP A N 1
ATOM 1382 C CA . ASP A 1 174 ? -29.748 0.272 56.308 1.00 92.00 174 ASP A CA 1
ATOM 1383 C C . ASP A 1 174 ? -29.847 -0.035 54.807 1.00 92.00 174 ASP A C 1
ATOM 1385 O O . ASP A 1 174 ? -28.847 0.015 54.092 1.00 92.00 174 ASP A O 1
ATOM 1389 N N . PHE A 1 175 ? -31.057 -0.301 54.307 1.00 91.38 175 PHE A N 1
ATOM 1390 C CA . PHE A 1 175 ? -31.295 -0.535 52.887 1.00 91.38 175 PHE A CA 1
ATOM 1391 C C . PHE A 1 175 ? -30.983 0.705 52.042 1.00 91.38 175 PHE A C 1
ATOM 1393 O O . PHE A 1 175 ? -30.250 0.589 51.062 1.00 91.38 175 PHE A O 1
ATOM 1400 N N . ASP A 1 176 ? -31.459 1.886 52.441 1.00 91.06 176 ASP A N 1
ATOM 1401 C CA . ASP A 1 176 ? -31.171 3.144 51.743 1.00 91.06 176 ASP A CA 1
ATOM 1402 C C . ASP A 1 176 ? -29.666 3.451 51.742 1.00 91.06 176 ASP A C 1
ATOM 1404 O O . ASP A 1 176 ? -29.101 3.788 50.699 1.00 91.06 176 ASP A O 1
ATOM 1408 N N . ASN A 1 177 ? -28.981 3.237 52.872 1.00 92.62 177 ASN A N 1
ATOM 1409 C CA . ASN A 1 177 ? -27.528 3.398 52.961 1.00 92.62 177 ASN A CA 1
ATOM 1410 C C . ASN A 1 177 ? -26.778 2.444 52.025 1.00 92.62 177 ASN A C 1
ATOM 1412 O O . ASN A 1 177 ? -25.868 2.866 51.306 1.00 92.62 177 ASN A O 1
ATOM 1416 N N . ARG A 1 178 ? -27.160 1.162 52.001 1.00 91.62 178 ARG A N 1
ATOM 1417 C CA . ARG A 1 178 ? -26.578 0.184 51.071 1.00 91.62 178 ARG A CA 1
ATOM 1418 C C . ARG A 1 178 ? -26.866 0.559 49.626 1.00 91.62 178 ARG A C 1
ATOM 1420 O O . ARG A 1 178 ? -25.992 0.400 48.778 1.00 91.62 178 ARG A O 1
ATOM 1427 N N . MET A 1 179 ? -28.058 1.073 49.337 1.00 91.31 179 MET A N 1
ATOM 1428 C CA . MET A 1 179 ? -28.424 1.451 47.980 1.00 91.31 179 MET A CA 1
ATOM 1429 C C . MET A 1 179 ? -27.615 2.652 47.487 1.00 91.31 179 MET A C 1
ATOM 1431 O O . MET A 1 179 ? -27.116 2.626 46.364 1.00 91.31 179 MET A O 1
ATOM 1435 N N . HIS A 1 180 ? -27.397 3.649 48.347 1.00 90.94 180 HIS A N 1
ATOM 1436 C CA . HIS A 1 180 ? -26.501 4.770 48.060 1.00 90.94 180 HIS A CA 1
ATOM 1437 C C . HIS A 1 180 ? -25.045 4.332 47.886 1.00 90.94 180 HIS A C 1
ATOM 1439 O O . HIS A 1 180 ? -24.379 4.814 46.975 1.00 90.94 180 HIS A O 1
ATOM 1445 N N . GLN A 1 181 ? -24.550 3.389 48.695 1.00 92.56 181 GLN A N 1
ATOM 1446 C CA . GLN A 1 181 ? -23.209 2.829 48.493 1.00 92.56 181 GLN A CA 1
ATOM 1447 C C . GLN A 1 181 ? -23.083 2.116 47.146 1.00 92.56 181 GLN A C 1
ATOM 1449 O O . GLN A 1 181 ? -22.110 2.333 46.429 1.00 92.56 181 GLN A O 1
ATOM 1454 N N . VAL A 1 182 ? -24.065 1.288 46.781 1.00 92.69 182 VAL A N 1
ATOM 1455 C CA . VAL A 1 182 ? -24.058 0.580 45.496 1.00 92.69 182 VAL A CA 1
ATOM 1456 C C . VAL A 1 182 ? -24.124 1.564 44.331 1.00 92.69 182 VAL A C 1
ATOM 1458 O O . VAL A 1 182 ? -23.372 1.389 43.380 1.00 92.69 182 VAL A O 1
ATOM 1461 N N . GLN A 1 183 ? -24.963 2.603 44.407 1.00 91.00 183 GLN A N 1
ATOM 1462 C CA . GLN A 1 183 ? -25.000 3.667 43.397 1.00 91.00 183 GLN A CA 1
ATOM 1463 C C . GLN A 1 183 ? -23.658 4.393 43.284 1.00 91.00 183 GLN A C 1
ATOM 1465 O O . GLN A 1 183 ? -23.157 4.531 42.176 1.00 91.00 183 GLN A O 1
ATOM 1470 N N . GLY A 1 184 ? -23.033 4.759 44.408 1.00 92.25 184 GLY A N 1
ATOM 1471 C CA . GLY A 1 184 ? -21.714 5.396 44.403 1.00 92.25 184 GLY A CA 1
ATOM 1472 C C . GLY A 1 184 ? -20.639 4.536 43.730 1.00 92.25 184 GLY A C 1
ATOM 1473 O O . GLY A 1 184 ? -19.894 5.030 42.891 1.00 92.25 184 GLY A O 1
ATOM 1474 N N . VAL A 1 185 ? -20.608 3.231 44.021 1.00 93.44 185 VAL A N 1
ATOM 1475 C CA . VAL A 1 185 ? -19.678 2.291 43.366 1.00 93.44 185 VAL A CA 1
ATOM 1476 C C . VAL A 1 185 ? -19.981 2.146 41.871 1.00 93.44 185 VAL A C 1
ATOM 1478 O O . VAL A 1 185 ? -19.061 2.029 41.062 1.00 93.44 185 VAL A O 1
ATOM 1481 N N . LEU A 1 186 ? -21.259 2.145 41.483 1.00 92.12 186 LEU A N 1
ATOM 1482 C CA . LEU A 1 186 ? -21.672 2.070 40.080 1.00 92.12 186 LEU A CA 1
ATOM 1483 C C . LEU A 1 186 ? -21.240 3.313 39.297 1.00 92.12 186 LEU A C 1
ATOM 1485 O O . LEU A 1 186 ? -20.730 3.178 38.186 1.00 92.12 186 LEU A O 1
ATOM 14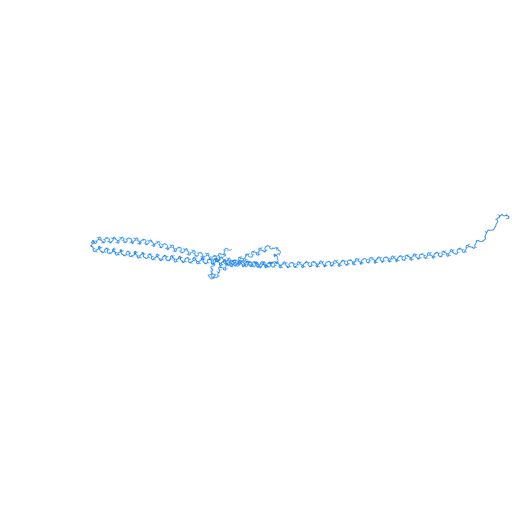89 N N . ASP A 1 187 ? -21.396 4.495 39.890 1.00 92.88 187 ASP A N 1
ATOM 1490 C CA . ASP A 1 187 ? -20.973 5.764 39.303 1.00 92.88 187 ASP A CA 1
ATOM 1491 C C . ASP A 1 187 ? -19.441 5.820 39.161 1.00 92.88 187 ASP A C 1
ATOM 1493 O O . ASP A 1 187 ? -18.934 6.164 38.091 1.00 92.88 187 ASP A O 1
ATOM 1497 N N . GLU A 1 188 ? -18.694 5.384 40.184 1.00 93.56 188 GLU A N 1
ATOM 1498 C CA . GLU A 1 188 ? -17.230 5.261 40.116 1.00 93.56 188 GLU A CA 1
ATOM 1499 C C . GLU A 1 188 ? -16.785 4.293 39.011 1.00 93.56 188 GLU A C 1
ATOM 1501 O O . GLU A 1 188 ? -15.888 4.613 38.227 1.00 93.56 188 GLU A O 1
ATOM 1506 N N . GLN A 1 189 ? -17.427 3.124 38.890 1.00 91.62 189 GLN A N 1
ATOM 1507 C CA . GLN A 1 189 ? -17.101 2.177 37.822 1.00 91.62 189 GLN A CA 1
ATOM 1508 C C . GLN A 1 189 ? -17.424 2.723 36.431 1.00 91.62 189 GLN A C 1
ATOM 1510 O O . GLN A 1 189 ? -16.637 2.518 35.506 1.00 91.62 189 GLN A O 1
ATOM 1515 N N . GLN A 1 190 ? -18.547 3.425 36.263 1.00 91.75 190 GLN A N 1
ATOM 1516 C CA . GLN A 1 190 ? -18.882 4.069 34.990 1.00 91.75 190 GLN A CA 1
ATOM 1517 C C . GLN A 1 190 ? -17.863 5.145 34.613 1.00 91.75 190 GLN A C 1
ATOM 1519 O O . GLN A 1 190 ? -17.515 5.275 33.436 1.00 91.75 190 GLN A O 1
ATOM 1524 N N . GLN A 1 191 ? -17.372 5.900 35.595 1.00 93.50 191 GLN A N 1
ATOM 1525 C CA . GLN A 1 191 ? -16.370 6.930 35.367 1.00 93.50 191 GLN A CA 1
ATOM 1526 C C . GLN A 1 191 ? -15.012 6.329 34.985 1.00 93.50 191 GLN A C 1
ATOM 1528 O O . GLN A 1 191 ? -14.437 6.744 33.981 1.00 93.50 191 GLN A O 1
ATOM 1533 N N . LEU A 1 192 ? -14.561 5.284 35.687 1.00 94.31 192 LEU A N 1
ATOM 1534 C CA . LEU A 1 192 ? -13.342 4.548 35.334 1.00 94.31 192 LEU A CA 1
ATOM 1535 C C . LEU A 1 192 ? -13.428 3.922 33.935 1.00 94.31 192 LEU A C 1
ATOM 1537 O O . LEU A 1 192 ? -12.472 3.984 33.167 1.00 94.31 192 LEU A O 1
ATOM 1541 N N . LEU A 1 193 ? -14.579 3.347 33.569 1.00 93.38 193 LEU A N 1
ATOM 1542 C CA . LEU A 1 193 ? -14.794 2.805 32.223 1.00 93.38 193 LEU A CA 1
ATOM 1543 C C . LEU A 1 193 ? -14.692 3.887 31.145 1.00 93.38 193 LEU A C 1
ATOM 1545 O O . LEU A 1 193 ? -14.095 3.640 30.099 1.00 93.38 193 LEU A O 1
ATOM 1549 N N . ARG A 1 194 ? -15.250 5.080 31.391 1.00 94.31 194 ARG A N 1
ATOM 1550 C CA . ARG A 1 194 ? -15.112 6.221 30.474 1.00 94.31 194 ARG A CA 1
ATOM 1551 C C . ARG A 1 194 ? -13.665 6.665 30.328 1.00 94.31 194 ARG A C 1
ATOM 1553 O O . ARG A 1 194 ? -13.223 6.839 29.200 1.00 94.31 194 ARG A O 1
ATOM 1560 N N . GLU A 1 195 ? -12.934 6.799 31.430 1.00 94.06 195 GLU A N 1
ATOM 1561 C CA . GLU A 1 195 ? -11.522 7.195 31.394 1.00 94.06 195 GLU A CA 1
ATOM 1562 C C . GLU A 1 195 ? -10.677 6.195 30.598 1.00 94.06 195 GLU A C 1
ATOM 1564 O O . GLU A 1 195 ? -9.920 6.595 29.716 1.00 94.06 195 GLU A O 1
ATOM 1569 N N . VAL A 1 196 ? -10.870 4.890 30.823 1.00 95.19 196 VAL A N 1
ATOM 1570 C CA . VAL A 1 196 ? -10.164 3.846 30.063 1.00 95.19 196 VAL A CA 1
ATOM 1571 C C . VAL A 1 196 ? -10.530 3.887 28.577 1.00 95.19 196 VAL A C 1
ATOM 1573 O O . VAL A 1 196 ? -9.656 3.704 27.729 1.00 95.19 196 VAL A O 1
ATOM 1576 N N . LEU A 1 197 ? -11.800 4.125 28.236 1.00 93.19 197 LEU A N 1
ATOM 1577 C CA . LEU A 1 197 ? -12.231 4.237 26.841 1.00 93.19 197 LEU A CA 1
ATOM 1578 C C . LEU A 1 197 ? -11.634 5.470 26.152 1.00 93.19 197 LEU A C 1
ATOM 1580 O O . LEU A 1 197 ? -11.163 5.346 25.023 1.00 93.19 197 LEU A O 1
ATOM 1584 N N . ASP A 1 198 ? -11.593 6.622 26.822 1.00 94.00 198 ASP A N 1
ATOM 1585 C CA . ASP A 1 198 ? -10.990 7.850 26.287 1.00 94.00 198 ASP A CA 1
ATOM 1586 C C . ASP A 1 198 ? -9.465 7.711 26.126 1.00 94.00 198 ASP A C 1
ATOM 1588 O O . ASP A 1 198 ? -8.886 8.140 25.120 1.00 94.00 198 ASP A O 1
ATOM 1592 N N . GLU A 1 199 ? -8.792 7.048 27.067 1.00 94.00 199 GLU A N 1
ATOM 1593 C CA . GLU A 1 199 ? -7.354 6.775 26.981 1.00 94.00 199 GLU A CA 1
ATOM 1594 C C . GLU A 1 199 ? -7.030 5.784 25.849 1.00 94.00 199 GLU A C 1
ATOM 1596 O O . GLU A 1 199 ? -6.080 5.976 25.084 1.00 94.00 199 GLU A O 1
ATOM 1601 N N . GLN A 1 200 ? -7.860 4.756 25.654 1.00 92.50 200 GLN A N 1
ATOM 1602 C CA . GLN A 1 200 ? -7.723 3.854 24.509 1.00 92.50 200 GLN A CA 1
ATOM 1603 C C . GLN A 1 200 ? -8.016 4.553 23.179 1.00 92.50 200 GLN A C 1
ATOM 1605 O O . GLN A 1 200 ? -7.283 4.336 22.210 1.00 92.50 200 GLN A O 1
ATOM 1610 N N . ALA A 1 201 ? -9.050 5.395 23.119 1.00 93.00 201 ALA A N 1
ATOM 1611 C CA . ALA A 1 201 ? -9.406 6.146 21.920 1.00 93.00 201 ALA A CA 1
ATOM 1612 C C . ALA A 1 201 ? -8.271 7.089 21.503 1.00 93.00 201 ALA A C 1
ATOM 1614 O O . ALA A 1 201 ? -7.821 7.041 20.357 1.00 93.00 201 ALA A O 1
ATOM 1615 N N . SER A 1 202 ? -7.737 7.864 22.448 1.00 94.19 202 SER A N 1
ATOM 1616 C CA . SER A 1 202 ? -6.600 8.757 22.200 1.00 94.19 202 SER A CA 1
ATOM 1617 C C . SER A 1 202 ? -5.325 7.994 21.819 1.00 94.19 202 SER A C 1
ATOM 1619 O O . SER A 1 202 ? -4.619 8.397 20.893 1.00 94.19 202 SER A O 1
ATOM 1621 N N . SER A 1 203 ? -5.052 6.841 22.442 1.00 94.50 203 SER A N 1
ATOM 1622 C CA . SER A 1 203 ? -3.927 5.975 22.062 1.00 94.50 203 SER A CA 1
ATOM 1623 C C . SER A 1 203 ? -4.051 5.444 20.629 1.00 94.50 203 SER A C 1
ATOM 1625 O O . SER A 1 203 ? -3.072 5.431 19.874 1.00 94.50 203 SER A O 1
ATOM 1627 N N . LEU A 1 204 ? -5.252 5.019 20.224 1.00 91.50 204 LEU A N 1
ATOM 1628 C CA . LEU A 1 204 ? -5.521 4.558 18.862 1.00 91.50 204 LEU A CA 1
ATOM 1629 C C . LEU A 1 204 ? -5.389 5.692 17.845 1.00 91.50 204 LEU A C 1
ATOM 1631 O O . LEU A 1 204 ? -4.770 5.496 16.800 1.00 91.50 204 LEU A O 1
ATOM 1635 N N . GLU A 1 205 ? -5.900 6.879 18.158 1.00 95.00 205 GLU A N 1
ATOM 1636 C CA . GLU A 1 205 ? -5.780 8.063 17.304 1.00 95.00 205 GLU A CA 1
ATOM 1637 C C . GLU A 1 205 ? -4.309 8.480 17.123 1.00 95.00 205 GLU A C 1
ATOM 1639 O O . GLU A 1 205 ? -3.853 8.764 16.009 1.00 95.00 205 GLU A O 1
ATOM 1644 N N . GLN A 1 206 ? -3.509 8.398 18.188 1.00 95.12 206 GLN A N 1
ATOM 1645 C CA . GLN A 1 206 ? -2.070 8.645 18.122 1.00 95.12 206 GLN A CA 1
ATOM 1646 C C . GLN A 1 206 ? -1.333 7.591 17.277 1.00 95.12 206 GLN A C 1
ATOM 1648 O O . GLN A 1 206 ? -0.433 7.923 16.505 1.00 95.12 206 GLN A O 1
ATOM 1653 N N . ARG A 1 207 ? -1.718 6.312 17.369 1.00 93.44 207 ARG A N 1
ATOM 1654 C CA . ARG A 1 207 ? -1.151 5.252 16.515 1.00 93.44 207 ARG A CA 1
ATOM 1655 C C . ARG A 1 207 ? -1.541 5.422 15.049 1.00 93.44 207 ARG A C 1
ATOM 1657 O O . ARG A 1 207 ? -0.702 5.192 14.181 1.00 93.44 207 ARG A O 1
ATOM 1664 N N . LEU A 1 208 ? -2.778 5.831 14.767 1.00 93.44 208 LEU A N 1
ATOM 1665 C CA . LEU A 1 208 ? -3.246 6.099 13.405 1.00 93.44 208 LEU A CA 1
ATOM 1666 C C . LEU A 1 208 ? -2.479 7.259 12.771 1.00 93.44 208 LEU A C 1
ATOM 1668 O O . LEU A 1 208 ? -1.982 7.120 11.656 1.00 93.44 208 LEU A O 1
ATOM 1672 N N . THR A 1 209 ? -2.308 8.363 13.497 1.00 93.75 209 THR A N 1
ATOM 1673 C CA . THR A 1 209 ? -1.537 9.519 13.011 1.00 93.75 209 THR A CA 1
ATOM 1674 C C . THR A 1 209 ? -0.060 9.178 12.794 1.00 93.75 209 THR A C 1
ATOM 1676 O O . THR A 1 209 ? 0.508 9.552 11.768 1.00 93.75 209 THR A O 1
ATOM 1679 N N . GLN A 1 210 ? 0.555 8.392 13.686 1.00 94.69 210 GLN A N 1
ATOM 1680 C CA . GLN A 1 210 ? 1.920 7.887 13.490 1.00 94.69 210 GLN A CA 1
ATOM 1681 C C . GLN A 1 210 ? 2.039 6.976 12.262 1.00 94.69 210 GLN A C 1
ATOM 1683 O O . GLN A 1 210 ? 2.960 7.146 11.464 1.00 94.69 210 GLN A O 1
ATOM 1688 N N . LEU A 1 211 ? 1.116 6.024 12.086 1.00 92.88 211 LEU A N 1
ATOM 1689 C CA . LEU A 1 211 ? 1.099 5.145 10.913 1.00 92.88 211 LEU A CA 1
ATOM 1690 C C . LEU A 1 211 ? 0.950 5.946 9.623 1.00 92.88 211 LEU A C 1
ATOM 1692 O O . LEU A 1 211 ? 1.685 5.695 8.670 1.00 92.88 211 LEU A O 1
ATOM 1696 N N . GLN A 1 212 ? 0.051 6.928 9.607 1.00 93.38 212 GLN A N 1
ATOM 1697 C CA . GLN A 1 212 ? -0.156 7.797 8.457 1.00 93.38 212 GLN A CA 1
ATOM 1698 C C . GLN A 1 212 ? 1.126 8.563 8.104 1.00 93.38 212 GLN A C 1
ATOM 1700 O O . GLN A 1 212 ? 1.577 8.513 6.963 1.00 93.38 212 GLN A O 1
ATOM 1705 N N . GLN A 1 213 ? 1.802 9.150 9.095 1.00 94.44 213 GLN A N 1
ATOM 1706 C CA . GLN A 1 213 ? 3.067 9.855 8.881 1.00 94.44 213 GLN A CA 1
ATOM 1707 C C . GLN A 1 213 ? 4.196 8.928 8.383 1.00 94.44 213 GLN A C 1
ATOM 1709 O O . GLN A 1 213 ? 5.012 9.313 7.537 1.00 94.44 213 GLN A O 1
ATOM 1714 N N . VAL A 1 214 ? 4.261 7.689 8.881 1.00 95.75 214 VAL A N 1
ATOM 1715 C CA . VAL A 1 214 ? 5.233 6.687 8.412 1.00 95.75 214 VAL A CA 1
ATOM 1716 C C . VAL A 1 214 ? 4.945 6.277 6.969 1.00 95.75 214 VAL A C 1
ATOM 1718 O O . VAL A 1 214 ? 5.879 6.171 6.172 1.00 95.75 214 VAL A O 1
ATOM 1721 N N . VAL A 1 215 ? 3.677 6.070 6.612 1.00 93.38 215 VAL A N 1
ATOM 1722 C CA . VAL A 1 215 ? 3.274 5.737 5.240 1.00 93.38 215 VAL A CA 1
ATOM 1723 C C . VAL A 1 215 ? 3.617 6.883 4.292 1.00 93.38 215 VAL A C 1
ATOM 1725 O O . VAL A 1 215 ? 4.304 6.640 3.300 1.00 93.38 215 VAL A O 1
ATOM 1728 N N . ASP A 1 216 ? 3.242 8.116 4.629 1.00 93.00 216 ASP A N 1
ATOM 1729 C CA . ASP A 1 216 ? 3.490 9.295 3.793 1.00 93.00 216 ASP A CA 1
ATOM 1730 C C . ASP A 1 216 ? 4.992 9.517 3.573 1.00 93.00 216 ASP A C 1
ATOM 1732 O O . ASP A 1 216 ? 5.454 9.608 2.435 1.00 93.00 216 ASP A O 1
ATOM 1736 N N . SER A 1 217 ? 5.793 9.475 4.643 1.00 93.69 217 SER A N 1
ATOM 1737 C CA . SER A 1 217 ? 7.253 9.624 4.534 1.00 93.69 217 SER A CA 1
ATOM 1738 C C . SER A 1 217 ? 7.924 8.477 3.770 1.00 93.69 217 SER A C 1
ATOM 1740 O O . SER A 1 217 ? 8.938 8.677 3.094 1.00 93.69 217 SER A O 1
ATOM 1742 N N . THR A 1 218 ? 7.375 7.261 3.843 1.00 94.19 218 THR A N 1
ATOM 1743 C CA . THR A 1 218 ? 7.882 6.115 3.078 1.00 94.19 218 THR A CA 1
ATOM 1744 C C . THR A 1 218 ? 7.543 6.248 1.597 1.00 94.19 218 THR A C 1
ATOM 1746 O O . THR A 1 218 ? 8.399 5.970 0.752 1.00 94.19 218 THR A O 1
ATOM 1749 N N . LEU A 1 219 ? 6.324 6.684 1.272 1.00 92.12 219 LEU A N 1
ATOM 1750 C CA . LEU A 1 219 ? 5.894 6.951 -0.099 1.00 92.12 219 LEU A CA 1
ATOM 1751 C C . LEU A 1 219 ? 6.720 8.076 -0.724 1.00 92.12 219 LEU A C 1
ATOM 1753 O O . LEU A 1 219 ? 7.212 7.911 -1.838 1.00 92.12 219 LEU A O 1
ATOM 1757 N N . GLU A 1 220 ? 6.961 9.162 0.008 1.00 94.69 220 GLU A N 1
ATOM 1758 C CA . GLU A 1 220 ? 7.763 10.290 -0.466 1.00 94.69 220 GLU A CA 1
ATOM 1759 C C . GLU A 1 220 ? 9.211 9.873 -0.772 1.00 94.69 220 GLU A C 1
ATOM 1761 O O . GLU A 1 220 ? 9.727 10.143 -1.858 1.00 94.69 220 GLU A O 1
ATOM 1766 N N . LYS A 1 221 ? 9.846 9.093 0.116 1.00 94.06 221 LYS A N 1
ATOM 1767 C CA . LYS A 1 221 ? 11.184 8.525 -0.140 1.00 94.06 221 LYS A CA 1
ATOM 1768 C C . LYS A 1 221 ? 11.212 7.597 -1.354 1.00 94.06 221 LYS A C 1
ATOM 1770 O O . LYS A 1 221 ? 12.177 7.607 -2.121 1.00 94.06 221 LYS A O 1
ATOM 1775 N N . ARG A 1 222 ? 10.178 6.766 -1.530 1.00 92.88 222 ARG A N 1
ATOM 1776 C CA . ARG A 1 222 ? 10.059 5.864 -2.687 1.00 92.88 222 ARG A CA 1
ATOM 1777 C C . ARG A 1 222 ? 9.916 6.655 -3.983 1.00 92.88 222 ARG A C 1
ATOM 1779 O O . ARG A 1 222 ? 10.605 6.319 -4.941 1.00 92.88 222 ARG A O 1
ATOM 1786 N N . LEU A 1 223 ? 9.087 7.698 -3.993 1.00 94.12 223 LEU A N 1
ATOM 1787 C CA . LEU A 1 223 ? 8.911 8.583 -5.144 1.00 94.12 223 LEU A CA 1
ATOM 1788 C C . LEU A 1 223 ? 10.224 9.273 -5.516 1.00 94.12 223 LEU A C 1
ATOM 1790 O O . LEU A 1 223 ? 10.639 9.165 -6.664 1.00 94.12 223 LEU A O 1
ATOM 1794 N N . GLN A 1 224 ? 10.934 9.857 -4.547 1.00 94.25 224 GLN A N 1
ATOM 1795 C CA . GLN A 1 224 ? 12.242 10.476 -4.797 1.00 94.25 224 GLN A CA 1
ATOM 1796 C C . GLN A 1 224 ? 13.272 9.479 -5.342 1.00 94.25 224 GLN A C 1
ATOM 1798 O O . GLN A 1 224 ? 14.036 9.806 -6.245 1.00 94.25 224 GLN A O 1
ATOM 1803 N N . THR A 1 225 ? 13.284 8.244 -4.831 1.00 95.06 225 THR A N 1
ATOM 1804 C CA . THR A 1 225 ? 14.206 7.202 -5.318 1.00 95.06 225 THR A CA 1
ATOM 1805 C C . THR A 1 225 ? 13.889 6.804 -6.762 1.00 95.06 225 THR A C 1
ATOM 1807 O O . THR A 1 225 ? 14.800 6.612 -7.564 1.00 95.06 225 THR A O 1
ATOM 1810 N N . VAL A 1 226 ? 12.602 6.683 -7.104 1.00 94.56 226 VAL A N 1
ATOM 1811 C CA . VAL A 1 226 ? 12.161 6.380 -8.473 1.00 94.56 226 VAL A CA 1
ATOM 1812 C C . VAL A 1 226 ? 12.486 7.539 -9.409 1.00 94.56 226 VAL A C 1
ATOM 1814 O O . VAL A 1 226 ? 13.027 7.305 -10.483 1.00 94.56 226 VAL A O 1
ATOM 1817 N N . GLU A 1 227 ? 12.217 8.776 -8.998 1.00 93.31 227 GLU A N 1
ATOM 1818 C CA . GLU A 1 227 ? 12.517 9.975 -9.783 1.00 93.31 227 GLU A CA 1
ATOM 1819 C C . GLU A 1 227 ? 14.019 10.100 -10.065 1.00 93.31 227 GLU A C 1
ATOM 1821 O O . GLU A 1 227 ? 14.421 10.282 -11.214 1.00 93.31 227 GLU A O 1
ATOM 1826 N N . GLN A 1 228 ? 14.864 9.907 -9.048 1.00 93.62 228 GLN A N 1
ATOM 1827 C CA . GLN A 1 228 ? 16.316 9.899 -9.224 1.00 93.62 228 GLN A CA 1
ATOM 1828 C C . GLN A 1 228 ? 16.775 8.766 -10.147 1.00 93.62 228 GLN A C 1
ATOM 1830 O O . GLN A 1 228 ? 17.584 9.013 -11.036 1.00 93.62 228 GLN A O 1
ATOM 1835 N N . GLY A 1 229 ? 16.235 7.552 -9.991 1.00 94.62 229 GLY A N 1
ATOM 1836 C CA . GLY A 1 229 ? 16.558 6.422 -10.867 1.00 94.62 229 GLY A CA 1
ATOM 1837 C C . GLY A 1 229 ? 16.153 6.658 -12.328 1.00 94.62 229 GLY A C 1
ATOM 1838 O O . GLY A 1 229 ? 16.906 6.348 -13.252 1.00 94.62 229 GLY A O 1
ATOM 1839 N N . LEU A 1 230 ? 14.986 7.260 -12.562 1.00 93.62 230 LEU A N 1
ATOM 1840 C CA . LEU A 1 230 ? 14.545 7.638 -13.906 1.00 93.62 230 LEU A CA 1
ATOM 1841 C C . LEU A 1 230 ? 15.454 8.713 -14.510 1.00 93.62 230 LEU A C 1
ATOM 1843 O O . LEU A 1 230 ? 15.860 8.590 -15.661 1.00 93.62 230 LEU A O 1
ATOM 1847 N N . LEU A 1 231 ? 15.849 9.723 -13.733 1.00 94.69 231 LEU A N 1
ATOM 1848 C CA . LEU A 1 231 ? 16.782 10.752 -14.199 1.00 94.69 231 LEU A CA 1
ATOM 1849 C C . LEU A 1 231 ? 18.165 10.180 -14.536 1.00 94.69 231 LEU A C 1
ATOM 1851 O O . LEU A 1 231 ? 18.752 10.567 -15.547 1.00 94.69 231 LEU A O 1
ATOM 1855 N N . THR A 1 232 ? 18.694 9.251 -13.733 1.00 93.88 232 THR A N 1
ATOM 1856 C CA . THR A 1 232 ? 19.994 8.626 -14.022 1.00 93.88 232 THR A CA 1
ATOM 1857 C C . THR A 1 232 ? 19.932 7.759 -15.271 1.00 93.88 232 THR A C 1
ATOM 1859 O O . THR A 1 232 ? 20.768 7.924 -16.154 1.00 93.88 232 THR A O 1
ATOM 1862 N N . THR A 1 233 ? 18.910 6.905 -15.395 1.00 92.44 233 THR A N 1
ATOM 1863 C CA . THR A 1 233 ? 18.733 6.051 -16.586 1.00 92.44 233 THR A CA 1
ATOM 1864 C C . THR A 1 233 ? 18.524 6.879 -17.854 1.00 92.44 233 THR A C 1
ATOM 1866 O O . THR A 1 233 ? 19.113 6.576 -18.890 1.00 92.44 233 THR A O 1
ATOM 1869 N N . PHE A 1 234 ? 17.760 7.971 -17.775 1.00 94.00 234 PHE A N 1
ATOM 1870 C CA . PHE A 1 234 ? 17.562 8.888 -18.895 1.00 94.00 234 PHE A CA 1
ATOM 1871 C C . PHE A 1 234 ? 18.865 9.580 -19.320 1.00 94.00 234 PHE A C 1
ATOM 1873 O O . PHE A 1 234 ? 19.155 9.688 -20.515 1.00 94.00 234 PHE A O 1
ATOM 1880 N N . ASN A 1 235 ? 19.677 10.026 -18.358 1.00 94.06 235 ASN A N 1
ATOM 1881 C CA . ASN A 1 235 ? 20.974 10.641 -18.643 1.00 94.06 235 ASN A CA 1
ATOM 1882 C C . ASN A 1 235 ? 21.967 9.636 -19.243 1.00 94.06 235 ASN A C 1
ATOM 1884 O O . ASN A 1 235 ? 22.704 9.983 -20.165 1.00 94.06 235 ASN A O 1
ATOM 1888 N N . GLU A 1 236 ? 21.972 8.391 -18.763 1.00 93.75 236 GLU A N 1
ATOM 1889 C CA . GLU A 1 236 ? 22.792 7.311 -19.317 1.00 93.75 236 GLU A CA 1
ATOM 1890 C C . GLU A 1 236 ? 22.393 6.989 -20.759 1.00 93.75 236 GLU A C 1
ATOM 1892 O O . GLU A 1 236 ? 23.254 7.006 -21.640 1.00 93.75 236 GLU A O 1
ATOM 1897 N N . GLN A 1 237 ? 21.096 6.804 -21.030 1.00 93.38 237 GLN A N 1
ATOM 1898 C CA . GLN A 1 237 ? 20.586 6.593 -22.388 1.00 93.38 237 GLN A CA 1
ATOM 1899 C C . GLN A 1 237 ? 20.916 7.769 -23.311 1.00 93.38 237 GLN A C 1
ATOM 1901 O O . GLN A 1 237 ? 21.352 7.563 -24.442 1.00 93.38 237 GLN A O 1
ATOM 1906 N N . SER A 1 238 ? 20.764 9.005 -22.831 1.00 93.00 238 SER A N 1
ATOM 1907 C CA . SER A 1 238 ? 21.114 10.202 -23.605 1.00 93.00 238 SER A CA 1
ATOM 1908 C C . SER A 1 238 ? 22.614 10.274 -23.909 1.00 93.00 238 SER A C 1
ATOM 1910 O O . SER A 1 238 ? 23.008 10.627 -25.024 1.00 93.00 238 SER A O 1
ATOM 1912 N N . SER A 1 239 ? 23.469 9.892 -22.954 1.00 93.00 239 SER A N 1
ATOM 1913 C CA . SER A 1 239 ? 24.918 9.825 -23.164 1.00 93.00 239 SER A CA 1
ATOM 1914 C C . SER A 1 239 ? 25.290 8.735 -24.167 1.00 93.00 239 SER A C 1
ATOM 1916 O O . SER A 1 239 ? 26.121 8.959 -25.049 1.00 93.00 239 SER A O 1
ATOM 1918 N N . GLU A 1 240 ? 24.660 7.566 -24.074 1.00 93.75 240 GLU A N 1
ATOM 1919 C CA . GLU A 1 240 ? 24.904 6.456 -24.987 1.00 93.75 240 GLU A CA 1
ATOM 1920 C C . GLU A 1 240 ? 24.422 6.764 -26.408 1.00 93.75 240 GLU A C 1
ATOM 1922 O O . GLU A 1 240 ? 25.160 6.518 -27.361 1.00 93.75 240 GLU A O 1
ATOM 1927 N N . ALA A 1 241 ? 23.257 7.399 -26.557 1.00 90.56 241 ALA A N 1
ATOM 1928 C CA . ALA A 1 241 ? 22.763 7.888 -27.841 1.00 90.56 241 ALA A CA 1
ATOM 1929 C C . ALA A 1 241 ? 23.729 8.904 -28.468 1.00 90.56 241 ALA A C 1
ATOM 1931 O O . ALA A 1 241 ? 24.074 8.782 -29.641 1.00 90.56 241 ALA A O 1
ATOM 1932 N N . THR A 1 242 ? 24.240 9.854 -27.677 1.00 94.19 242 THR A N 1
ATOM 1933 C CA . THR A 1 242 ? 25.250 10.819 -28.149 1.00 94.19 242 THR A CA 1
ATOM 1934 C C . THR A 1 242 ? 26.514 10.109 -28.637 1.00 94.19 242 THR A C 1
ATOM 1936 O O . THR A 1 242 ? 26.995 10.388 -29.731 1.00 94.19 242 THR A O 1
ATOM 1939 N N . ARG A 1 243 ? 27.010 9.115 -27.888 1.00 93.88 243 ARG A N 1
ATOM 1940 C CA . ARG A 1 243 ? 28.177 8.312 -28.297 1.00 93.88 243 ARG A CA 1
ATOM 1941 C C . ARG A 1 243 ? 27.923 7.497 -29.563 1.00 93.88 243 ARG A C 1
ATOM 1943 O O . ARG A 1 243 ? 28.841 7.301 -30.355 1.00 93.88 243 ARG A O 1
ATOM 1950 N N . GLN A 1 244 ? 26.712 6.976 -29.749 1.00 94.38 244 GLN A N 1
ATOM 1951 C CA . GLN A 1 244 ? 26.346 6.271 -30.978 1.00 94.38 244 GLN A CA 1
ATOM 1952 C C . GLN A 1 244 ? 26.328 7.221 -32.176 1.00 94.38 244 GLN A C 1
ATOM 1954 O O . GLN A 1 244 ? 26.860 6.865 -33.224 1.00 94.38 244 GLN A O 1
ATOM 1959 N N . ILE A 1 245 ? 25.787 8.431 -32.008 1.00 93.50 245 ILE A N 1
ATOM 1960 C CA . ILE A 1 245 ? 25.812 9.472 -33.042 1.00 93.50 245 ILE A CA 1
ATOM 1961 C C . ILE A 1 245 ? 27.259 9.826 -33.402 1.00 93.50 245 ILE A C 1
ATOM 1963 O O . ILE A 1 245 ? 27.603 9.785 -34.576 1.00 93.50 245 ILE A O 1
ATOM 1967 N N . GLU A 1 246 ? 28.127 10.075 -32.416 1.00 93.38 246 GLU A N 1
ATOM 1968 C CA . GLU A 1 246 ? 29.549 10.379 -32.652 1.00 93.38 246 GLU A CA 1
ATOM 1969 C C . GLU A 1 246 ? 30.280 9.259 -33.411 1.00 93.38 246 GLU A C 1
ATOM 1971 O O . GLU A 1 246 ? 31.093 9.531 -34.294 1.00 93.38 246 GLU A O 1
ATOM 1976 N N . ARG A 1 247 ? 29.982 7.989 -33.099 1.00 94.50 247 ARG A N 1
ATOM 1977 C CA . ARG A 1 247 ? 30.544 6.837 -33.825 1.00 94.50 247 ARG A CA 1
ATOM 1978 C C . ARG A 1 247 ? 30.070 6.787 -35.274 1.00 94.50 247 ARG A C 1
ATOM 1980 O O . ARG A 1 247 ? 30.891 6.591 -36.161 1.00 94.50 247 ARG A O 1
ATOM 1987 N N . LEU A 1 248 ? 28.770 6.974 -35.508 1.00 94.19 248 LEU A N 1
ATOM 1988 C CA . LEU A 1 248 ? 28.208 6.980 -36.859 1.00 94.19 248 LEU A CA 1
ATOM 1989 C C . LEU A 1 248 ? 28.758 8.139 -37.696 1.00 94.19 248 LEU A C 1
ATOM 1991 O O . LEU A 1 248 ? 29.051 7.944 -38.872 1.00 94.19 248 LEU A O 1
ATOM 1995 N N . ASP A 1 249 ? 28.946 9.313 -37.093 1.00 94.75 249 ASP A N 1
ATOM 1996 C CA . ASP A 1 249 ? 29.576 10.455 -37.759 1.00 94.75 249 ASP A CA 1
ATOM 1997 C C . ASP A 1 249 ? 31.029 10.138 -38.137 1.00 94.75 249 ASP A C 1
ATOM 1999 O O . ASP A 1 249 ? 31.437 10.371 -39.275 1.00 94.75 249 ASP A O 1
ATOM 2003 N N . ALA A 1 250 ? 31.804 9.535 -37.229 1.00 93.81 250 ALA A N 1
ATOM 2004 C CA . ALA A 1 250 ? 33.175 9.116 -37.520 1.00 93.81 250 ALA A CA 1
ATOM 2005 C C . ALA A 1 250 ? 33.244 8.079 -38.658 1.00 93.81 250 ALA A C 1
ATOM 2007 O O . ALA A 1 250 ? 34.086 8.202 -39.552 1.00 93.81 250 ALA A O 1
ATOM 2008 N N . ASP A 1 251 ? 32.337 7.099 -38.665 1.00 94.81 251 ASP A N 1
ATOM 2009 C CA . ASP A 1 251 ? 32.239 6.095 -39.728 1.00 94.81 251 ASP A CA 1
ATOM 2010 C C . ASP A 1 251 ? 31.850 6.726 -41.076 1.00 94.81 251 ASP A C 1
ATOM 2012 O O . ASP A 1 251 ? 32.428 6.381 -42.111 1.00 94.81 251 ASP A O 1
ATOM 2016 N N . LEU A 1 252 ? 30.925 7.695 -41.081 1.00 94.06 252 LEU A N 1
ATOM 2017 C CA . LEU A 1 252 ? 30.551 8.452 -42.280 1.00 94.06 252 LEU A CA 1
ATOM 2018 C C . LEU A 1 252 ? 31.731 9.255 -42.838 1.00 94.06 252 LEU A C 1
ATOM 2020 O O . LEU A 1 252 ? 31.953 9.245 -44.052 1.00 94.06 252 LEU A O 1
ATOM 2024 N N . VAL A 1 253 ? 32.516 9.913 -41.977 1.00 95.38 253 VAL A N 1
ATOM 2025 C CA . VAL A 1 253 ? 33.730 10.632 -42.401 1.00 95.38 253 VAL A CA 1
ATOM 2026 C C . VAL A 1 253 ? 34.751 9.670 -43.010 1.00 95.38 253 VAL A C 1
ATOM 2028 O O . VAL A 1 253 ? 35.296 9.957 -44.078 1.00 95.38 253 VAL A O 1
ATOM 2031 N N . LEU A 1 254 ? 34.981 8.510 -42.388 1.00 94.94 254 LEU A N 1
ATOM 2032 C CA . LEU A 1 254 ? 35.878 7.485 -42.929 1.00 94.94 254 LEU A CA 1
ATOM 2033 C C . LEU A 1 254 ? 35.399 6.968 -44.290 1.00 94.94 254 LEU A C 1
ATOM 2035 O O . LEU A 1 254 ? 36.199 6.814 -45.214 1.00 94.94 254 LEU A O 1
ATOM 2039 N N . GLN A 1 255 ? 34.097 6.729 -44.445 1.00 93.94 255 GLN A N 1
ATOM 2040 C CA . GLN A 1 255 ? 33.526 6.284 -45.712 1.00 93.94 255 GLN A CA 1
ATOM 2041 C C . GLN A 1 255 ? 33.671 7.351 -46.808 1.00 93.94 255 GLN A C 1
ATOM 2043 O O . GLN A 1 255 ? 33.997 7.011 -47.949 1.00 93.94 255 GLN A O 1
ATOM 2048 N N . ALA A 1 256 ? 33.470 8.628 -46.472 1.00 91.88 256 ALA A N 1
ATOM 2049 C CA . ALA A 1 256 ? 33.672 9.739 -47.397 1.00 91.88 256 ALA A CA 1
ATOM 2050 C C . ALA A 1 256 ? 35.138 9.839 -47.853 1.00 91.88 256 ALA A C 1
ATOM 2052 O O . ALA A 1 256 ? 35.392 9.947 -49.053 1.00 91.88 256 ALA A O 1
ATOM 2053 N N . GLN A 1 257 ? 36.101 9.702 -46.933 1.00 93.38 257 GLN A N 1
ATOM 2054 C CA . GLN A 1 257 ? 37.532 9.674 -47.267 1.00 93.38 257 GLN A CA 1
ATOM 2055 C C . GLN A 1 257 ? 37.884 8.505 -48.192 1.00 93.38 257 GLN A C 1
ATOM 2057 O O . GLN A 1 257 ? 38.540 8.698 -49.211 1.00 93.38 257 GLN A O 1
ATOM 2062 N N . GLN A 1 258 ? 37.381 7.300 -47.906 1.00 92.75 258 GLN A N 1
ATOM 2063 C CA . GLN A 1 258 ? 37.604 6.138 -48.772 1.00 92.75 258 GLN A CA 1
ATOM 2064 C C . GLN A 1 258 ? 37.024 6.325 -50.179 1.00 92.75 258 GLN A 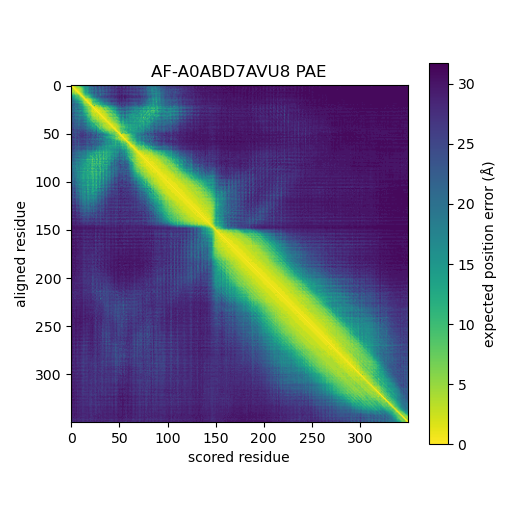C 1
ATOM 2066 O O . GLN A 1 258 ? 37.584 5.813 -51.148 1.00 92.75 258 GLN A O 1
ATOM 2071 N N . GLN A 1 259 ? 35.879 7.001 -50.311 1.00 91.88 259 GLN A N 1
ATOM 2072 C CA . GLN A 1 259 ? 35.325 7.333 -51.623 1.00 91.88 259 GLN A CA 1
ATOM 2073 C C . GLN A 1 259 ? 36.192 8.357 -52.354 1.00 91.88 259 GLN A C 1
ATOM 2075 O O . GLN A 1 259 ? 36.431 8.190 -53.548 1.00 91.88 259 GLN A O 1
ATOM 2080 N N . GLU A 1 260 ? 36.689 9.376 -51.654 1.00 94.12 260 GLU A N 1
ATOM 2081 C CA . GLU A 1 260 ? 37.572 10.384 -52.240 1.00 94.12 260 GLU A CA 1
ATOM 2082 C C . GLU A 1 260 ? 38.896 9.771 -52.718 1.00 94.12 260 GLU A C 1
ATOM 2084 O O . GLU A 1 260 ? 39.312 10.025 -53.848 1.00 94.12 260 GLU A O 1
ATOM 2089 N N . ASP A 1 261 ? 39.512 8.894 -51.923 1.00 93.25 261 ASP A N 1
ATOM 2090 C CA . ASP A 1 261 ? 40.739 8.191 -52.309 1.00 93.25 261 ASP A CA 1
ATOM 2091 C C . ASP A 1 261 ? 40.514 7.282 -53.525 1.00 93.25 261 ASP A C 1
ATOM 2093 O O . ASP A 1 261 ? 41.294 7.314 -54.475 1.00 93.25 261 ASP A O 1
ATOM 2097 N N . LYS A 1 262 ? 39.392 6.548 -53.574 1.00 93.06 262 LYS A N 1
ATOM 2098 C CA . LYS A 1 262 ? 39.018 5.753 -54.760 1.00 93.06 262 LYS A CA 1
ATOM 2099 C C . LYS A 1 262 ? 38.830 6.615 -56.007 1.00 93.06 262 LYS A C 1
ATOM 2101 O O . LYS A 1 262 ? 39.205 6.193 -57.099 1.00 93.06 262 LYS A O 1
ATOM 2106 N N . LEU A 1 263 ? 38.230 7.798 -55.868 1.00 92.56 263 LEU A N 1
ATOM 2107 C CA . LEU A 1 263 ? 38.068 8.734 -56.983 1.00 92.56 263 LEU A CA 1
ATOM 2108 C C . LEU A 1 263 ? 39.422 9.270 -57.459 1.00 92.56 263 LEU A C 1
ATOM 2110 O O . LEU A 1 263 ? 39.638 9.353 -58.667 1.00 92.56 263 LEU A O 1
ATOM 2114 N N . ARG A 1 264 ? 40.344 9.577 -56.539 1.00 93.31 264 ARG A N 1
ATOM 2115 C CA . ARG A 1 264 ? 41.716 9.996 -56.873 1.00 93.31 264 ARG A CA 1
ATOM 2116 C C . ARG A 1 264 ? 42.494 8.893 -57.589 1.00 93.31 264 ARG A C 1
ATOM 2118 O O . ARG A 1 264 ? 43.158 9.176 -58.583 1.00 93.31 264 ARG A O 1
ATOM 2125 N N . ASP A 1 265 ? 42.377 7.648 -57.134 1.00 94.06 265 ASP A N 1
ATOM 2126 C CA . ASP A 1 265 ? 43.007 6.498 -57.788 1.00 94.06 265 ASP A CA 1
ATOM 2127 C C . ASP A 1 265 ? 42.452 6.269 -59.201 1.00 94.06 265 ASP A C 1
ATOM 2129 O O . ASP A 1 265 ? 43.216 6.031 -60.137 1.00 94.06 265 ASP A O 1
ATOM 2133 N N . LEU A 1 266 ? 41.132 6.389 -59.388 1.00 91.94 266 LEU A N 1
ATOM 2134 C CA . LEU A 1 266 ? 40.504 6.303 -60.710 1.00 91.94 266 LEU A CA 1
ATOM 2135 C C . LEU A 1 266 ? 40.966 7.426 -61.645 1.00 91.94 266 LEU A C 1
ATOM 2137 O O . LEU A 1 266 ? 41.252 7.164 -62.813 1.00 91.94 266 LEU A O 1
ATOM 2141 N N . ASP A 1 267 ? 41.060 8.661 -61.152 1.00 93.50 267 ASP A N 1
ATOM 2142 C CA . ASP A 1 267 ? 41.536 9.794 -61.952 1.00 93.50 267 ASP A CA 1
ATOM 2143 C C . ASP A 1 267 ? 43.005 9.613 -62.366 1.00 93.50 267 ASP A C 1
ATOM 2145 O O . ASP A 1 267 ? 43.373 9.872 -63.514 1.00 93.50 267 ASP A O 1
ATOM 2149 N N . ARG A 1 268 ? 43.830 9.052 -61.472 1.00 92.25 268 ARG A N 1
ATOM 2150 C CA . ARG A 1 268 ? 45.209 8.662 -61.779 1.00 92.25 268 ARG A CA 1
ATOM 2151 C C . ARG A 1 268 ? 45.283 7.573 -62.851 1.00 92.25 268 ARG A C 1
ATOM 2153 O O . ARG A 1 268 ? 46.053 7.699 -63.795 1.00 92.25 268 ARG A O 1
ATOM 2160 N N . GLN A 1 269 ? 44.462 6.530 -62.756 1.00 93.19 269 GLN A N 1
ATOM 2161 C CA . GLN A 1 269 ? 44.411 5.498 -63.797 1.00 93.19 269 GLN A CA 1
ATOM 2162 C C . GLN A 1 269 ? 43.966 6.076 -65.145 1.00 93.19 269 GLN A C 1
ATOM 2164 O O . GLN A 1 269 ? 44.503 5.706 -66.188 1.00 93.19 269 GLN A O 1
ATOM 2169 N N . LEU A 1 270 ? 43.002 7.003 -65.149 1.00 91.88 270 LEU A N 1
ATOM 2170 C CA . LEU A 1 270 ? 42.560 7.673 -66.372 1.00 91.88 270 LEU A CA 1
ATOM 2171 C C . LEU A 1 270 ? 43.650 8.559 -66.980 1.00 91.88 270 LEU A C 1
ATOM 2173 O O . LEU A 1 270 ? 43.736 8.636 -68.208 1.00 91.88 270 LEU A O 1
ATOM 2177 N N . SER A 1 271 ? 44.465 9.233 -66.167 1.00 91.75 271 SER A N 1
ATOM 2178 C CA . SER A 1 271 ? 45.575 10.045 -66.670 1.00 91.75 271 SER A CA 1
ATOM 2179 C C . SER A 1 271 ? 46.697 9.178 -67.247 1.00 91.75 271 SER A C 1
ATOM 2181 O O . SER A 1 271 ? 47.115 9.440 -68.374 1.00 91.75 271 SER A O 1
ATOM 2183 N N . GLU A 1 272 ? 47.080 8.094 -66.567 1.00 91.94 272 GLU A N 1
ATOM 2184 C CA . GLU A 1 272 ? 48.053 7.107 -67.067 1.00 91.94 272 GLU A CA 1
ATOM 2185 C C . GLU A 1 272 ? 47.584 6.487 -68.398 1.00 91.94 272 GLU A C 1
ATOM 2187 O O . GLU A 1 272 ? 48.338 6.403 -69.368 1.00 91.94 272 GLU A O 1
ATOM 2192 N N . LEU A 1 273 ? 46.303 6.120 -68.505 1.00 91.38 273 LEU A N 1
ATOM 2193 C CA . LEU A 1 273 ? 45.745 5.532 -69.727 1.00 91.38 273 LEU A CA 1
ATOM 2194 C C . LEU A 1 273 ? 45.678 6.548 -70.879 1.00 91.38 273 LEU A C 1
ATOM 2196 O O . LEU A 1 273 ? 45.916 6.195 -72.036 1.00 91.38 273 LEU A O 1
ATOM 2200 N N . ARG A 1 274 ? 45.399 7.825 -70.579 1.00 91.31 274 ARG A N 1
ATOM 2201 C CA . ARG A 1 274 ? 45.487 8.915 -71.563 1.00 91.31 274 ARG A CA 1
ATOM 2202 C C . ARG A 1 274 ? 46.916 9.113 -72.052 1.00 91.31 274 ARG A C 1
ATOM 2204 O O . ARG A 1 274 ? 47.094 9.273 -73.254 1.00 91.31 274 ARG A O 1
ATOM 2211 N N . GLU A 1 275 ? 47.905 9.080 -71.165 1.00 91.38 275 GLU A N 1
ATOM 2212 C CA . GLU A 1 275 ? 49.319 9.212 -71.527 1.00 91.38 275 GLU A CA 1
ATOM 2213 C C . GLU A 1 275 ? 49.744 8.091 -72.484 1.00 91.38 275 GLU A C 1
ATOM 2215 O O . GLU A 1 275 ? 50.195 8.379 -73.594 1.00 91.38 275 GLU A O 1
ATOM 2220 N N . VAL A 1 276 ? 49.446 6.832 -72.148 1.00 91.44 276 VAL A N 1
ATOM 2221 C CA . VAL A 1 276 ? 49.715 5.674 -73.020 1.00 91.44 276 VAL A CA 1
ATOM 2222 C C . VAL A 1 276 ? 49.021 5.808 -74.381 1.00 91.44 276 VAL A C 1
ATOM 2224 O O . VAL A 1 276 ? 49.617 5.515 -75.418 1.00 91.44 276 VAL A O 1
ATOM 2227 N N . LEU A 1 277 ? 47.771 6.285 -74.417 1.00 88.81 277 LEU A N 1
ATOM 2228 C CA . LEU A 1 277 ? 47.069 6.543 -75.680 1.00 88.81 277 LEU A CA 1
ATOM 2229 C C . LEU A 1 277 ? 47.744 7.649 -76.500 1.00 88.81 277 LEU A C 1
ATOM 2231 O O . LEU A 1 277 ? 47.812 7.540 -77.727 1.00 88.81 277 LEU A O 1
ATOM 2235 N N . THR A 1 278 ? 48.246 8.707 -75.857 1.00 91.75 278 THR A N 1
ATOM 2236 C CA . THR A 1 278 ? 48.989 9.759 -76.563 1.00 91.75 278 THR A CA 1
ATOM 2237 C C . THR A 1 278 ? 50.333 9.270 -77.087 1.00 91.75 278 THR A C 1
ATOM 2239 O O . THR A 1 278 ? 50.674 9.589 -78.227 1.00 91.75 278 THR A O 1
ATOM 2242 N N . GLU A 1 279 ? 51.052 8.441 -76.328 1.00 89.50 279 GLU A N 1
ATOM 2243 C CA . GLU A 1 279 ? 52.278 7.791 -76.790 1.00 89.50 279 GLU A CA 1
ATOM 2244 C C . GLU A 1 279 ? 51.993 6.886 -77.991 1.00 89.50 279 GLU A C 1
ATOM 2246 O O . GLU A 1 279 ? 52.664 6.990 -79.015 1.00 89.50 279 GLU A O 1
ATOM 2251 N N . GLN A 1 280 ? 50.943 6.061 -77.928 1.00 89.19 280 GLN A N 1
ATOM 2252 C CA . GLN A 1 280 ? 50.545 5.202 -79.045 1.00 89.19 280 GLN A CA 1
ATOM 2253 C C . GLN A 1 280 ? 50.141 6.014 -80.286 1.00 89.19 280 GLN A C 1
ATOM 2255 O O . GLN A 1 280 ? 50.452 5.642 -81.418 1.00 89.19 280 GLN A O 1
ATOM 2260 N N . ALA A 1 281 ? 49.457 7.144 -80.104 1.00 87.62 281 ALA A N 1
ATOM 2261 C CA . ALA A 1 281 ? 49.126 8.032 -81.212 1.00 87.62 281 ALA A CA 1
ATOM 2262 C C . ALA A 1 281 ? 50.388 8.647 -81.843 1.00 87.62 281 ALA A C 1
ATOM 2264 O O . ALA A 1 281 ? 50.479 8.736 -83.069 1.00 87.62 281 ALA A O 1
ATOM 2265 N N . GLN A 1 282 ? 51.375 9.037 -81.031 1.00 87.81 282 GLN A N 1
ATOM 2266 C CA . GLN A 1 282 ? 52.653 9.562 -81.515 1.00 87.81 282 GLN A CA 1
ATOM 2267 C C . GLN A 1 282 ? 53.490 8.499 -82.231 1.00 87.81 282 GLN A C 1
ATOM 2269 O O . GLN A 1 282 ? 54.035 8.790 -83.295 1.00 87.81 282 GLN A O 1
ATOM 2274 N N . THR A 1 283 ? 53.564 7.270 -81.715 1.00 88.44 283 THR A N 1
ATOM 2275 C CA . THR A 1 283 ? 54.287 6.177 -82.386 1.00 88.44 283 THR A CA 1
ATOM 2276 C C . THR A 1 283 ? 53.666 5.857 -83.741 1.00 88.44 283 THR A C 1
ATOM 2278 O O . THR A 1 283 ? 54.384 5.791 -84.736 1.00 88.44 283 THR A O 1
ATOM 2281 N N . LEU A 1 284 ? 52.333 5.788 -83.831 1.00 87.19 284 LEU A N 1
ATOM 2282 C CA . LEU A 1 284 ? 51.630 5.605 -85.104 1.00 87.19 284 LEU A CA 1
ATOM 2283 C C . LEU A 1 284 ? 51.868 6.760 -86.090 1.00 87.19 284 LEU A C 1
ATOM 2285 O O . LEU A 1 284 ? 51.974 6.531 -87.298 1.00 87.19 284 LEU A O 1
ATOM 2289 N N . LEU A 1 285 ? 51.949 8.005 -85.606 1.00 88.69 285 LEU A N 1
ATOM 2290 C CA . LEU A 1 285 ? 52.300 9.156 -86.443 1.00 88.69 285 LEU A CA 1
ATOM 2291 C C . LEU A 1 285 ? 53.746 9.073 -86.944 1.00 88.69 285 LEU A C 1
ATOM 2293 O O . LEU A 1 285 ? 53.983 9.325 -88.125 1.00 88.69 285 LEU A O 1
ATOM 2297 N N . ASN A 1 286 ? 54.689 8.677 -86.090 1.00 88.50 286 ASN A N 1
ATOM 2298 C CA . ASN A 1 286 ? 56.088 8.492 -86.468 1.00 88.50 286 ASN A CA 1
ATOM 2299 C C . ASN A 1 286 ? 56.237 7.380 -87.510 1.00 88.50 286 ASN A C 1
ATOM 2301 O O . ASN A 1 286 ? 56.806 7.633 -88.567 1.00 88.50 286 ASN A O 1
ATOM 2305 N N . GLU A 1 287 ? 55.618 6.214 -87.306 1.00 86.44 287 GLU A N 1
ATOM 2306 C CA . GLU A 1 287 ? 55.599 5.138 -88.307 1.00 86.44 287 GLU A CA 1
ATOM 2307 C C . GLU A 1 287 ? 54.976 5.584 -89.638 1.00 86.44 287 GLU A C 1
ATOM 2309 O O . GLU A 1 287 ? 55.375 5.136 -90.718 1.00 86.44 287 GLU A O 1
ATOM 2314 N N . ARG A 1 288 ? 53.941 6.434 -89.591 1.00 86.50 288 ARG A N 1
ATOM 2315 C CA . ARG A 1 288 ? 53.324 6.986 -90.802 1.00 86.50 288 ARG A CA 1
ATOM 2316 C C . ARG A 1 288 ? 54.282 7.930 -91.523 1.00 86.50 288 ARG A C 1
ATOM 2318 O O . ARG A 1 288 ? 54.345 7.874 -92.752 1.00 86.50 288 ARG A O 1
ATOM 2325 N N . ASN A 1 289 ? 54.998 8.775 -90.786 1.00 87.81 289 ASN A N 1
ATOM 2326 C CA . ASN A 1 289 ? 55.989 9.698 -91.332 1.00 87.81 289 ASN A CA 1
ATOM 2327 C C . ASN A 1 289 ? 57.188 8.943 -91.921 1.00 87.81 289 ASN A C 1
ATOM 2329 O O . ASN A 1 289 ? 57.585 9.246 -93.041 1.00 87.81 289 ASN A O 1
ATOM 2333 N N . GLU A 1 290 ? 57.701 7.918 -91.236 1.00 86.25 290 GLU A N 1
ATOM 2334 C CA . GLU A 1 290 ? 58.766 7.042 -91.741 1.00 86.25 290 GLU A CA 1
ATOM 2335 C C . GLU A 1 290 ? 58.341 6.346 -93.034 1.00 86.25 290 GLU A C 1
ATOM 2337 O O . GLU A 1 290 ? 59.016 6.475 -94.051 1.00 86.25 290 GLU A O 1
ATOM 2342 N N . ARG A 1 291 ? 57.148 5.735 -93.070 1.00 83.56 291 ARG A N 1
ATOM 2343 C CA . ARG A 1 291 ? 56.606 5.138 -94.304 1.00 83.56 291 ARG A CA 1
ATOM 2344 C C . ARG A 1 291 ? 56.416 6.152 -95.433 1.00 83.56 291 ARG A C 1
ATOM 2346 O O . ARG A 1 291 ? 56.463 5.784 -96.607 1.00 83.56 291 ARG A O 1
ATOM 2353 N N . GLN A 1 292 ? 56.136 7.418 -95.123 1.00 83.19 292 GLN A N 1
ATOM 2354 C CA . GLN A 1 292 ? 56.075 8.479 -96.132 1.00 83.19 292 GLN A CA 1
ATOM 2355 C C . GLN A 1 292 ? 57.468 8.883 -96.620 1.00 83.19 292 GLN A C 1
ATOM 2357 O O . GLN A 1 292 ? 57.631 9.092 -97.823 1.00 83.19 292 GLN A O 1
ATOM 2362 N N . LEU A 1 293 ? 58.454 8.947 -95.724 1.00 85.56 293 LEU A N 1
ATOM 2363 C CA . LEU A 1 293 ? 59.849 9.226 -96.051 1.00 85.56 293 LEU A CA 1
ATOM 2364 C C . LEU A 1 293 ? 60.428 8.122 -96.944 1.00 85.56 293 LEU A C 1
ATOM 2366 O O . LEU A 1 293 ? 60.919 8.424 -98.025 1.00 85.56 293 LEU A O 1
ATOM 2370 N N . GLU A 1 294 ? 60.254 6.851 -96.572 1.00 82.38 294 GLU A N 1
ATOM 2371 C CA . GLU A 1 294 ? 60.671 5.692 -97.375 1.00 82.38 294 GLU A CA 1
ATOM 2372 C C . GLU A 1 294 ? 60.052 5.722 -98.781 1.00 82.38 294 GLU A C 1
ATOM 2374 O O . GLU A 1 294 ? 60.716 5.461 -99.784 1.00 82.38 294 GLU A O 1
ATOM 2379 N N . ARG A 1 295 ? 58.767 6.093 -98.894 1.00 81.88 295 ARG A N 1
ATOM 2380 C CA . ARG A 1 295 ? 58.108 6.266 -100.200 1.00 81.88 295 ARG A CA 1
ATOM 2381 C C . ARG A 1 295 ? 58.703 7.421 -100.999 1.00 81.88 295 ARG A C 1
ATOM 2383 O O . ARG A 1 295 ? 58.839 7.286 -102.215 1.00 81.88 295 ARG A O 1
ATOM 2390 N N . ALA A 1 296 ? 59.028 8.537 -100.351 1.00 81.31 296 ALA A N 1
ATOM 2391 C CA . ALA A 1 296 ? 59.655 9.683 -100.999 1.00 81.31 296 ALA A CA 1
ATOM 2392 C C . ALA A 1 296 ? 61.073 9.342 -101.484 1.00 81.31 296 ALA A C 1
ATOM 2394 O O . ALA A 1 296 ? 61.420 9.673 -102.617 1.00 81.31 296 ALA A O 1
ATOM 2395 N N . GLU A 1 297 ? 61.858 8.614 -100.688 1.00 82.00 297 GLU A N 1
ATOM 2396 C CA . GLU A 1 297 ? 63.183 8.114 -101.067 1.00 82.00 297 GLU A CA 1
ATOM 2397 C C . GLU A 1 297 ? 63.105 7.120 -102.229 1.00 82.00 297 GLU A C 1
ATOM 2399 O O . GLU A 1 297 ? 63.832 7.262 -103.214 1.00 82.00 297 GLU A O 1
ATOM 2404 N N . HIS A 1 298 ? 62.171 6.166 -102.190 1.00 79.62 298 HIS A N 1
ATOM 2405 C CA . HIS A 1 298 ? 61.939 5.253 -103.309 1.00 79.62 298 HIS A CA 1
ATOM 2406 C C . HIS A 1 298 ? 61.513 5.988 -104.585 1.00 79.62 298 HIS A C 1
ATOM 2408 O O . HIS A 1 298 ? 62.004 5.665 -105.669 1.00 79.62 298 HIS A O 1
ATOM 2414 N N . GLN A 1 299 ? 60.642 6.996 -104.489 1.00 80.06 299 GLN A N 1
ATOM 2415 C CA . GLN A 1 299 ? 60.274 7.826 -105.638 1.00 80.06 299 GLN A CA 1
ATOM 2416 C C . GLN A 1 299 ? 61.469 8.624 -106.167 1.00 80.06 299 GLN A C 1
ATOM 2418 O O . GLN A 1 299 ? 61.683 8.651 -107.379 1.00 80.06 299 GLN A O 1
ATOM 2423 N N . ALA A 1 300 ? 62.279 9.224 -105.294 1.00 79.00 300 ALA A N 1
ATOM 2424 C CA . ALA A 1 300 ? 63.496 9.931 -105.684 1.00 79.00 300 ALA A CA 1
ATOM 2425 C C . ALA A 1 300 ? 64.502 8.993 -106.375 1.00 79.00 300 ALA A C 1
ATOM 2427 O O . ALA A 1 300 ? 65.046 9.350 -107.421 1.00 79.00 300 ALA A O 1
ATOM 2428 N N . GLY A 1 301 ? 64.679 7.770 -105.865 1.00 78.12 301 GLY A N 1
ATOM 2429 C CA . GLY A 1 301 ? 65.488 6.726 -106.495 1.00 78.12 301 GLY A CA 1
ATOM 2430 C C . GLY A 1 301 ? 64.970 6.333 -107.883 1.00 78.12 301 GLY A C 1
ATOM 2431 O O . GLY A 1 301 ? 65.745 6.266 -108.838 1.00 78.12 301 GLY A O 1
ATOM 2432 N N . LEU A 1 302 ? 63.652 6.165 -108.043 1.00 77.00 302 LEU A N 1
ATOM 2433 C CA . LEU A 1 302 ? 63.031 5.920 -109.352 1.00 77.00 302 LEU A CA 1
ATOM 2434 C C . LEU A 1 302 ? 63.223 7.103 -110.314 1.00 77.00 302 LEU A C 1
ATOM 2436 O O . LEU A 1 302 ? 63.490 6.898 -111.498 1.00 77.00 302 LEU A O 1
ATOM 2440 N N . HIS A 1 303 ? 63.120 8.341 -109.827 1.00 77.06 303 HIS A N 1
ATOM 2441 C CA . HIS A 1 303 ? 63.377 9.541 -110.625 1.00 77.06 303 HIS A CA 1
ATOM 2442 C C . HIS A 1 303 ? 64.851 9.667 -111.039 1.00 77.06 303 HIS A C 1
ATOM 2444 O O . HIS A 1 303 ? 65.121 10.058 -112.176 1.00 77.06 303 HIS A O 1
ATOM 2450 N N . ALA A 1 304 ? 65.797 9.297 -110.172 1.00 76.94 304 ALA A N 1
ATOM 2451 C CA . ALA A 1 304 ? 67.223 9.261 -110.492 1.00 76.94 304 ALA A CA 1
ATOM 2452 C C . ALA A 1 304 ? 67.531 8.220 -111.580 1.00 76.94 304 ALA A C 1
ATOM 2454 O O . ALA A 1 304 ? 68.144 8.564 -112.589 1.00 76.94 304 ALA A O 1
ATOM 2455 N N . LEU A 1 305 ? 67.001 6.999 -111.446 1.00 74.62 305 LEU A N 1
ATOM 2456 C CA . LEU A 1 305 ? 67.113 5.949 -112.468 1.00 74.62 305 LEU A CA 1
ATOM 2457 C C . LEU A 1 305 ? 66.494 6.383 -113.806 1.00 74.62 305 LEU A C 1
ATOM 2459 O O . LEU A 1 305 ? 67.076 6.174 -114.870 1.00 74.62 305 LEU A O 1
ATOM 2463 N N . ARG A 1 306 ? 65.338 7.056 -113.770 1.00 77.19 306 ARG A N 1
ATOM 2464 C CA . ARG A 1 306 ? 64.690 7.607 -114.970 1.00 77.19 306 ARG A CA 1
ATOM 2465 C C . ARG A 1 306 ? 65.531 8.699 -115.638 1.00 77.19 306 ARG A C 1
ATOM 2467 O O . ARG A 1 306 ? 65.585 8.770 -116.866 1.00 77.19 306 ARG A O 1
ATOM 2474 N N . ASN A 1 307 ? 66.197 9.540 -114.849 1.00 75.88 307 ASN A N 1
ATOM 2475 C CA . ASN A 1 307 ? 67.115 10.559 -115.354 1.00 75.88 307 ASN A CA 1
ATOM 2476 C C . ASN A 1 307 ? 68.399 9.951 -115.931 1.00 75.88 307 ASN A C 1
ATOM 2478 O O . ASN A 1 307 ? 68.881 10.433 -116.955 1.00 75.88 307 ASN A O 1
ATOM 2482 N N . GLU A 1 308 ? 68.939 8.889 -115.333 1.00 75.88 308 GLU A N 1
ATOM 2483 C CA . GLU A 1 308 ? 70.067 8.145 -115.903 1.00 75.88 308 GLU A CA 1
ATOM 2484 C C . GLU A 1 308 ? 69.696 7.483 -117.231 1.00 75.88 308 GLU A C 1
ATOM 2486 O O . GLU A 1 308 ? 70.452 7.601 -118.197 1.00 75.88 308 GLU A O 1
ATOM 2491 N N . GLN A 1 309 ? 68.505 6.885 -117.326 1.00 75.00 309 GLN A N 1
ATOM 2492 C CA . GLN A 1 309 ? 67.986 6.328 -118.576 1.00 75.00 309 GLN A CA 1
ATOM 2493 C C . GLN A 1 309 ? 67.859 7.409 -119.665 1.00 75.00 309 GLN A C 1
ATOM 2495 O O . GLN A 1 309 ? 68.381 7.247 -120.768 1.00 75.00 309 GLN A O 1
ATOM 2500 N N . SER A 1 310 ? 67.241 8.548 -119.339 1.00 72.62 310 SER A N 1
ATOM 2501 C CA . SER A 1 310 ? 67.130 9.720 -120.223 1.00 72.62 310 SER A CA 1
ATOM 2502 C C . SER A 1 310 ? 68.503 10.239 -120.680 1.00 72.62 310 SER A C 1
ATOM 2504 O O . SER A 1 310 ? 68.734 10.475 -121.868 1.00 72.62 310 SER A O 1
ATOM 2506 N N . ASN A 1 311 ? 69.462 10.363 -119.760 1.00 73.62 311 ASN A N 1
ATOM 2507 C CA . ASN A 1 311 ? 70.819 10.801 -120.083 1.00 73.62 311 ASN A CA 1
ATOM 2508 C C . ASN A 1 311 ? 71.567 9.788 -120.960 1.00 73.62 311 ASN A C 1
ATOM 2510 O O . ASN A 1 311 ? 72.323 10.195 -121.849 1.00 73.62 311 ASN A O 1
ATOM 2514 N N . GLY A 1 312 ? 71.339 8.489 -120.751 1.00 69.44 312 GLY A N 1
ATOM 2515 C CA . GLY A 1 312 ? 71.815 7.419 -121.624 1.00 69.44 312 GLY A CA 1
ATOM 2516 C C . GLY A 1 312 ? 71.270 7.560 -123.046 1.00 69.44 312 GLY A C 1
ATOM 2517 O O . GLY A 1 312 ? 72.044 7.561 -124.006 1.00 69.44 312 GLY A O 1
ATOM 2518 N N . GLU A 1 313 ? 69.965 7.798 -123.193 1.00 70.62 313 GLU A N 1
ATOM 2519 C CA . GLU A 1 313 ? 69.326 8.033 -124.495 1.00 70.62 313 GLU A CA 1
ATOM 2520 C C . GLU A 1 313 ? 69.861 9.293 -125.196 1.00 70.62 313 GLU A C 1
ATOM 2522 O O . GLU A 1 313 ? 70.100 9.290 -126.409 1.00 70.62 313 GLU A O 1
ATOM 2527 N N . ILE A 1 314 ? 70.117 10.373 -124.451 1.00 69.00 314 ILE A N 1
ATOM 2528 C CA . ILE A 1 314 ? 70.693 11.613 -124.995 1.00 69.00 314 ILE A CA 1
ATOM 2529 C C . ILE A 1 314 ? 72.141 11.396 -125.464 1.00 69.00 314 ILE A C 1
ATOM 2531 O O . ILE A 1 314 ? 72.532 11.939 -126.505 1.00 69.00 314 ILE A O 1
ATOM 2535 N N . ARG A 1 315 ? 72.946 10.600 -124.744 1.00 66.75 315 ARG A N 1
ATOM 2536 C CA . ARG A 1 315 ? 74.311 10.238 -125.173 1.00 66.75 315 ARG A CA 1
ATOM 2537 C C . ARG A 1 315 ? 74.292 9.417 -126.459 1.00 66.75 315 ARG A C 1
ATOM 2539 O O . ARG A 1 315 ? 74.994 9.779 -127.401 1.00 66.75 315 ARG A O 1
ATOM 2546 N N . LEU A 1 316 ? 73.417 8.418 -126.543 1.00 64.62 316 LEU A N 1
ATOM 2547 C CA . LEU A 1 316 ? 73.221 7.606 -127.747 1.00 64.62 316 LEU A CA 1
ATOM 2548 C C . LEU A 1 316 ? 72.830 8.463 -128.962 1.00 64.62 316 LEU A C 1
ATOM 2550 O O . LEU A 1 316 ? 73.408 8.329 -130.041 1.00 64.62 316 LEU A O 1
ATOM 2554 N N . ARG A 1 317 ? 71.922 9.433 -128.783 1.00 66.81 317 ARG A N 1
ATOM 2555 C CA . ARG A 1 317 ? 71.556 10.382 -129.851 1.00 66.81 317 ARG A CA 1
ATOM 2556 C C . ARG A 1 317 ? 72.711 11.301 -130.263 1.00 66.81 317 ARG A C 1
ATOM 2558 O O . ARG A 1 317 ? 72.800 11.672 -131.434 1.00 66.81 317 ARG A O 1
ATOM 2565 N N . ARG A 1 318 ? 73.601 11.692 -129.342 1.00 64.31 318 ARG A N 1
ATOM 2566 C CA . ARG A 1 318 ? 74.802 12.484 -129.679 1.00 64.31 318 ARG A CA 1
ATOM 2567 C C . ARG A 1 318 ? 75.828 11.667 -130.458 1.00 64.31 318 ARG A C 1
ATOM 2569 O O . ARG A 1 318 ? 76.424 12.212 -131.384 1.00 64.31 318 ARG A O 1
ATOM 2576 N N . GLU A 1 319 ? 76.009 10.391 -130.135 1.00 64.75 319 GLU A N 1
ATOM 2577 C CA . GLU A 1 319 ? 76.893 9.507 -130.902 1.00 64.75 319 GLU A CA 1
ATOM 2578 C C . GLU A 1 319 ? 76.357 9.244 -132.312 1.00 64.75 319 GLU A C 1
ATOM 2580 O O . GLU A 1 319 ? 77.100 9.396 -133.283 1.00 64.75 319 GLU A O 1
ATOM 2585 N N . GLN A 1 320 ? 75.050 9.007 -132.459 1.00 63.38 320 GLN A N 1
ATOM 2586 C CA . GLN A 1 320 ? 74.416 8.891 -133.778 1.00 63.38 320 GLN A CA 1
ATOM 2587 C C . GLN A 1 320 ? 74.589 10.160 -134.627 1.00 63.38 320 GLN A C 1
ATOM 2589 O O . GLN A 1 320 ? 74.869 10.075 -135.822 1.00 63.38 320 GLN A O 1
ATOM 2594 N N . ARG A 1 321 ? 74.490 11.354 -134.022 1.00 61.59 321 ARG A N 1
ATOM 2595 C CA . ARG A 1 321 ? 74.726 12.622 -134.735 1.00 61.59 321 ARG A CA 1
ATOM 2596 C C . ARG A 1 321 ? 76.189 12.825 -135.131 1.00 61.59 321 ARG A C 1
ATOM 2598 O O . ARG A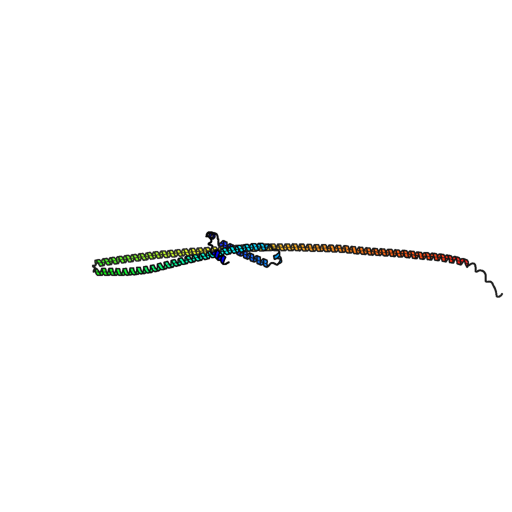 1 321 ? 76.436 13.365 -136.203 1.00 61.59 321 ARG A O 1
ATOM 2605 N N . ARG A 1 322 ? 77.160 12.384 -134.324 1.00 61.06 322 ARG A N 1
ATOM 2606 C CA . ARG A 1 322 ? 78.587 12.455 -134.694 1.00 61.06 322 ARG A CA 1
ATOM 2607 C C . ARG A 1 322 ? 78.927 11.523 -135.857 1.00 61.06 322 ARG A C 1
ATOM 2609 O O . ARG A 1 322 ? 79.671 11.931 -136.742 1.00 61.06 322 ARG A O 1
ATOM 2616 N N . LEU A 1 323 ? 78.331 10.332 -135.903 1.00 59.72 323 LEU A N 1
ATOM 2617 C CA . LEU A 1 323 ? 78.468 9.418 -137.043 1.00 59.72 323 LEU A CA 1
ATOM 2618 C C . LEU A 1 323 ? 77.846 9.998 -138.325 1.00 59.72 323 LEU A C 1
ATOM 2620 O O . LEU A 1 323 ? 78.456 9.931 -139.389 1.00 59.72 323 LEU A O 1
ATOM 2624 N N . LEU A 1 324 ? 76.682 10.646 -138.218 1.00 58.53 324 LEU A N 1
ATOM 2625 C CA . LEU A 1 324 ? 76.039 11.333 -139.345 1.00 58.53 324 LEU A CA 1
ATOM 2626 C C . LEU A 1 324 ? 76.867 12.518 -139.871 1.00 58.53 324 LEU A C 1
ATOM 2628 O O . LEU A 1 324 ? 77.013 12.666 -141.080 1.00 58.53 324 LEU A O 1
ATOM 2632 N N . VAL A 1 325 ? 77.462 13.333 -138.995 1.00 60.50 325 VAL A N 1
ATOM 2633 C CA . VAL A 1 325 ? 78.318 14.463 -139.410 1.00 60.50 325 VAL A CA 1
ATOM 2634 C C . VAL A 1 325 ? 79.634 13.982 -140.043 1.00 60.50 325 VAL A C 1
ATOM 2636 O O . VAL A 1 325 ? 80.100 14.591 -141.005 1.00 60.50 325 VAL A O 1
ATOM 2639 N N . GLY A 1 326 ? 80.192 12.853 -139.588 1.00 58.25 326 GLY A N 1
ATOM 2640 C CA . GLY A 1 326 ? 81.335 12.204 -140.244 1.00 58.25 326 GLY A CA 1
ATOM 2641 C C . GLY A 1 326 ? 81.024 11.709 -141.664 1.00 58.25 326 GLY A C 1
ATOM 2642 O O . GLY A 1 326 ? 81.852 11.855 -142.560 1.00 58.25 326 GLY A O 1
ATOM 2643 N N . LEU A 1 327 ? 79.808 11.202 -141.899 1.00 57.12 327 LEU A N 1
ATOM 2644 C CA . LEU A 1 327 ? 79.345 10.778 -143.227 1.00 57.12 327 LEU A CA 1
ATOM 2645 C C . LEU A 1 327 ? 79.121 11.959 -144.190 1.00 57.12 327 LEU A C 1
ATOM 2647 O O . LEU A 1 327 ? 79.488 11.868 -145.360 1.00 57.12 327 LEU A O 1
ATOM 2651 N N . TYR A 1 328 ? 78.591 13.090 -143.711 1.00 54.47 328 TYR A N 1
ATOM 2652 C CA . TYR A 1 328 ? 78.394 14.288 -144.544 1.00 54.47 328 TYR A CA 1
ATOM 2653 C C . TYR A 1 328 ? 79.704 15.027 -144.884 1.00 54.47 328 TYR A C 1
ATOM 2655 O O . TYR A 1 328 ? 79.806 15.615 -145.961 1.00 54.47 328 TYR A O 1
ATOM 2663 N N . GLY A 1 329 ? 80.733 14.953 -144.030 1.00 56.00 329 GLY A N 1
ATOM 2664 C CA . GLY A 1 329 ? 82.064 15.504 -144.328 1.00 56.00 329 GLY A CA 1
ATOM 2665 C C . GLY A 1 329 ? 82.799 14.771 -145.460 1.00 56.00 329 GLY A C 1
ATOM 2666 O O . GLY A 1 329 ? 83.540 15.392 -146.218 1.00 56.00 329 GLY A O 1
ATOM 2667 N N . LEU A 1 330 ? 82.545 13.469 -145.629 1.00 55.25 330 LEU A N 1
ATOM 2668 C CA . LEU A 1 330 ? 83.131 12.654 -146.700 1.00 55.25 330 LEU A CA 1
ATOM 2669 C C . LEU A 1 330 ? 82.451 12.894 -148.062 1.00 55.25 330 LEU A C 1
ATOM 2671 O O . LEU A 1 330 ? 83.105 12.802 -149.096 1.00 55.25 330 LEU A O 1
ATOM 2675 N N . ALA A 1 331 ? 81.171 13.284 -148.076 1.00 53.75 331 ALA A N 1
ATOM 2676 C CA . ALA A 1 331 ? 80.420 13.559 -149.305 1.00 53.75 331 ALA A CA 1
ATOM 2677 C C . ALA A 1 331 ? 80.777 14.907 -149.971 1.00 53.75 331 ALA A C 1
ATOM 2679 O O . ALA A 1 331 ? 80.697 15.028 -151.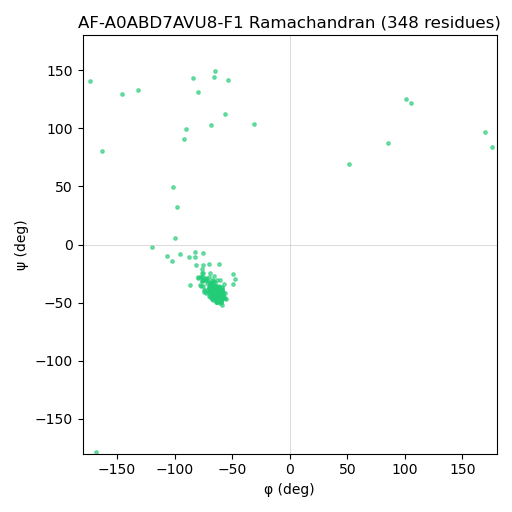192 1.00 53.75 331 ALA A O 1
ATOM 2680 N N . LEU A 1 332 ? 81.219 15.914 -149.205 1.00 53.97 332 LEU A N 1
ATOM 2681 C CA . LEU A 1 332 ? 81.552 17.245 -149.742 1.00 53.97 332 LEU A CA 1
ATOM 2682 C C . LEU A 1 332 ? 82.950 17.341 -150.377 1.00 53.97 332 LEU A C 1
ATOM 2684 O O . LEU A 1 332 ? 83.184 18.230 -151.192 1.00 53.97 332 LEU A O 1
ATOM 2688 N N . VAL A 1 333 ? 83.857 16.402 -150.089 1.00 55.22 333 VAL A N 1
ATOM 2689 C CA . VAL A 1 333 ? 85.177 16.329 -150.748 1.00 55.22 333 VAL A CA 1
ATOM 2690 C C . VAL A 1 333 ? 85.072 15.763 -152.174 1.00 55.22 333 VAL A C 1
ATOM 2692 O O . VAL A 1 333 ? 85.885 16.103 -153.029 1.00 55.22 333 VAL A O 1
ATOM 2695 N N . PHE A 1 334 ? 84.037 14.972 -152.478 1.00 50.78 334 PHE A N 1
ATOM 2696 C CA . PHE A 1 334 ? 83.868 14.336 -153.791 1.00 50.78 334 PHE A CA 1
ATOM 2697 C C . PHE A 1 334 ? 83.128 15.184 -154.842 1.00 50.78 334 PHE A C 1
ATOM 2699 O O . PHE A 1 334 ? 83.152 14.830 -156.017 1.00 50.78 334 PHE A O 1
ATOM 2706 N N . ILE A 1 335 ? 82.498 16.307 -154.471 1.00 51.97 335 ILE A N 1
ATOM 2707 C CA . ILE A 1 335 ? 81.651 17.096 -155.395 1.00 51.97 335 ILE A CA 1
ATOM 2708 C C . ILE A 1 335 ? 82.357 18.365 -155.932 1.00 51.97 335 ILE A C 1
ATOM 2710 O O . ILE A 1 335 ? 81.943 18.922 -156.945 1.00 51.97 335 ILE A O 1
ATOM 2714 N N . GLY A 1 336 ? 83.480 18.796 -155.346 1.00 46.47 336 GLY A N 1
ATOM 2715 C CA . GLY A 1 336 ? 84.207 20.002 -155.786 1.00 46.47 336 GLY A CA 1
ATOM 2716 C C . GLY A 1 336 ? 85.164 19.831 -156.977 1.00 46.47 336 GLY A C 1
ATOM 2717 O O . GLY A 1 336 ? 85.634 20.828 -157.517 1.00 46.47 336 GLY A O 1
ATOM 2718 N N . THR A 1 337 ? 85.468 18.603 -157.409 1.00 50.34 337 THR A N 1
ATOM 2719 C CA . THR A 1 337 ? 86.507 18.318 -158.422 1.00 50.34 337 THR A CA 1
ATOM 2720 C C . THR A 1 337 ? 85.979 18.074 -159.845 1.00 50.34 337 THR A C 1
ATOM 2722 O O . THR A 1 337 ? 86.776 17.770 -160.726 1.00 50.34 337 THR A O 1
ATOM 2725 N N . ILE A 1 338 ? 84.671 18.237 -160.115 1.00 51.34 338 ILE A N 1
ATOM 2726 C CA . ILE A 1 338 ? 84.052 17.876 -161.417 1.00 51.34 338 ILE A CA 1
ATOM 2727 C C . ILE A 1 338 ? 83.394 19.067 -162.168 1.00 51.34 338 ILE A C 1
ATOM 2729 O O . ILE A 1 338 ? 82.983 18.922 -163.312 1.00 51.34 338 ILE A O 1
ATOM 2733 N N . ALA A 1 339 ? 83.366 20.289 -161.621 1.00 45.06 339 ALA A N 1
ATOM 2734 C CA . ALA A 1 339 ? 82.735 21.455 -162.276 1.00 45.06 339 ALA A CA 1
ATOM 2735 C C . ALA A 1 339 ? 83.733 22.426 -162.950 1.00 45.06 339 ALA A C 1
ATOM 2737 O O . ALA A 1 339 ? 83.680 23.638 -162.750 1.00 45.06 339 ALA A O 1
ATOM 2738 N N . GLY A 1 340 ? 84.647 21.890 -163.760 1.00 36.84 340 GLY A N 1
ATOM 2739 C CA . GLY A 1 340 ? 85.462 22.639 -164.716 1.00 36.84 340 GLY A CA 1
ATOM 2740 C C . GLY A 1 340 ? 85.424 21.927 -166.069 1.00 36.84 340 GLY A C 1
ATOM 2741 O O . GLY A 1 340 ? 85.623 20.721 -166.098 1.00 36.84 340 GLY A O 1
ATOM 2742 N N . LEU A 1 341 ? 85.202 22.684 -167.153 1.00 40.47 341 LEU A N 1
ATOM 2743 C CA . LEU A 1 341 ? 85.054 22.268 -168.565 1.00 40.47 341 LEU A CA 1
ATOM 2744 C C . LEU A 1 341 ? 83.644 21.840 -169.008 1.00 40.47 341 LEU A C 1
ATOM 2746 O O . LEU A 1 341 ? 83.358 20.656 -169.049 1.00 40.47 341 LEU A O 1
ATOM 2750 N N . THR A 1 342 ? 82.823 22.811 -169.441 1.00 41.16 342 THR A N 1
ATOM 2751 C CA . THR A 1 342 ? 82.127 22.818 -170.756 1.00 41.16 342 THR A CA 1
ATOM 2752 C C . THR A 1 342 ? 81.194 24.037 -170.869 1.00 41.16 342 THR A C 1
ATOM 2754 O O . THR A 1 342 ? 80.000 23.911 -170.615 1.00 41.16 342 THR A O 1
ATOM 2757 N N . PHE A 1 343 ? 81.707 25.216 -171.255 1.00 39.53 343 PHE A N 1
ATOM 2758 C CA . PHE A 1 343 ? 80.901 26.226 -171.974 1.00 39.53 343 PHE A CA 1
ATOM 2759 C C . PHE A 1 343 ? 81.781 27.295 -172.665 1.00 39.53 343 PHE A C 1
ATOM 2761 O O . PHE A 1 343 ? 82.008 28.393 -172.166 1.00 39.53 343 PHE A O 1
ATOM 2768 N N . TRP A 1 344 ? 82.299 26.925 -173.833 1.00 36.88 344 TRP A N 1
ATOM 2769 C CA . TRP A 1 344 ? 82.789 27.764 -174.938 1.00 36.88 344 TRP A CA 1
ATOM 2770 C C . TRP A 1 344 ? 82.403 26.928 -176.174 1.00 36.88 344 TRP A C 1
ATOM 2772 O O . TRP A 1 344 ? 82.660 25.730 -176.162 1.00 36.88 344 TRP A O 1
ATOM 2782 N N . SER A 1 345 ? 81.749 27.385 -177.233 1.00 34.91 345 SER A N 1
ATOM 2783 C CA . SER A 1 345 ? 81.411 28.710 -177.739 1.00 34.91 345 SER A CA 1
ATOM 2784 C C . SER A 1 345 ? 80.380 28.539 -178.882 1.00 34.91 345 SER A C 1
ATOM 2786 O O . SER A 1 345 ? 80.046 27.409 -179.236 1.00 34.91 345 SER A O 1
ATOM 2788 N N . HIS A 1 346 ? 79.980 29.677 -179.476 1.00 37.72 346 HIS A N 1
ATOM 2789 C CA . HIS A 1 346 ? 79.304 29.919 -180.771 1.00 37.72 346 HIS A CA 1
ATOM 2790 C C . HIS A 1 346 ? 77.777 30.191 -180.745 1.00 37.72 346 HIS A C 1
ATOM 2792 O O . HIS A 1 346 ? 77.018 29.383 -180.235 1.00 37.72 346 HIS A O 1
ATOM 2798 N N . GLN A 1 347 ? 77.236 31.300 -181.300 1.00 40.66 347 GLN A N 1
ATOM 2799 C CA . GLN A 1 347 ? 77.771 32.243 -182.309 1.00 40.66 347 GLN A CA 1
ATOM 2800 C C . GLN A 1 347 ? 76.868 33.487 -182.543 1.00 40.66 347 GLN A C 1
ATOM 2802 O O . GLN A 1 347 ? 75.660 33.314 -182.656 1.00 40.66 347 GLN A O 1
ATOM 2807 N N . SER A 1 348 ? 77.471 34.682 -182.718 1.00 37.38 348 SER A N 1
ATOM 2808 C CA . SER A 1 348 ? 77.181 35.751 -183.728 1.00 37.38 348 SER A CA 1
ATOM 2809 C C . SER A 1 348 ? 77.967 37.034 -183.338 1.00 37.38 348 SER A C 1
ATOM 2811 O O . SER A 1 348 ? 77.618 37.630 -182.326 1.00 37.38 348 SER A O 1
ATOM 2813 N N . LEU A 1 349 ? 79.157 37.371 -183.868 1.00 49.31 349 LEU A N 1
ATOM 2814 C CA . LEU A 1 349 ? 79.638 37.837 -185.196 1.00 49.31 349 LEU A CA 1
ATOM 2815 C C . LEU A 1 349 ? 79.980 39.351 -185.159 1.00 49.31 349 LEU A C 1
ATOM 2817 O O . LEU A 1 349 ? 79.091 40.161 -184.912 1.00 49.31 349 LEU A O 1
ATOM 2821 N N . PHE A 1 350 ? 81.245 39.661 -185.494 1.00 38.84 350 PHE A N 1
ATOM 2822 C CA . PHE A 1 350 ? 82.079 40.846 -185.183 1.00 38.84 350 PHE A CA 1
ATOM 2823 C C . PHE A 1 350 ? 82.810 40.829 -183.840 1.00 38.84 350 PHE A C 1
ATOM 2825 O O . PHE A 1 350 ? 82.170 40.550 -182.804 1.00 38.84 350 PHE A O 1
#

Foldseek 3Di:
DVVVLVVVLPDDDDPVVVVVDPVVVLVVLLVVLVVVVVVLVVVVVVVVPDDPVVVVPPPVVVVVSVVVVVVSVVSNVVSVVVVVVVVSVVVVVVVVVVVVVVVVVVVVVVVVVVVVVVVVVVVVVVVVVVVVVVVVVVVLVVVCVVVVDDVVVVVVVVVVVVVVVVVVVVVVVVVVVVVVVVVVVVVVVVVVVVVVVVVVVVVVVVVVVVVVVVVVVVVVVVVVVVVVVVVVVVVVVVVVVVVVVVVVVVVVVVVVVVVVVVVVVVVVVVVVVVVVVVVVVVVVVVVVVVVVVVVVVVVVVVVVVVVVVVVVVVVVVVVVVVVVVVVVVVVVVPPPPPPDDDDDDDDDDD

pLDDT: mean 72.5, std 19.01, range [33.38, 95.75]

Organism: Citrobacter freundii (NCBI:txid546)